Protein AF-A0A9D9PRQ0-F1 (afdb_monomer_lite)

Structure (mmCIF, N/CA/C/O backbone):
data_AF-A0A9D9PRQ0-F1
#
_entry.id   AF-A0A9D9PRQ0-F1
#
loop_
_atom_site.group_PDB
_atom_site.id
_atom_site.type_symbol
_atom_site.label_atom_id
_atom_site.label_alt_id
_atom_site.label_comp_id
_atom_site.label_asym_id
_atom_site.label_entity_id
_atom_site.label_seq_id
_atom_site.pdbx_PDB_ins_code
_atom_site.Cartn_x
_atom_site.Cartn_y
_atom_site.Cartn_z
_atom_site.occupancy
_atom_site.B_iso_or_equiv
_atom_site.auth_seq_id
_atom_site.auth_comp_id
_atom_site.auth_asym_id
_atom_site.auth_atom_id
_atom_site.pdbx_PDB_model_num
ATOM 1 N N . MET A 1 1 ? 95.756 16.701 5.735 1.00 36.81 1 MET A N 1
ATOM 2 C CA . MET A 1 1 ? 96.106 17.385 4.473 1.00 36.81 1 MET A CA 1
ATOM 3 C C . MET A 1 1 ? 94.901 17.317 3.550 1.00 36.81 1 MET A C 1
ATOM 5 O O . MET A 1 1 ? 94.372 16.228 3.392 1.00 36.81 1 MET A O 1
ATOM 9 N N . ASN A 1 2 ? 94.503 18.485 3.028 1.00 38.91 2 ASN A N 1
ATOM 10 C CA . ASN A 1 2 ? 93.438 18.803 2.059 1.00 38.91 2 ASN A CA 1
ATOM 11 C C . ASN A 1 2 ? 91.998 18.402 2.420 1.00 38.91 2 ASN A C 1
ATOM 13 O O . ASN A 1 2 ? 91.682 17.231 2.573 1.00 38.91 2 ASN A O 1
ATOM 17 N N . HIS A 1 3 ? 91.133 19.380 2.731 1.00 35.28 3 HIS A N 1
ATOM 18 C CA . HIS A 1 3 ? 90.358 20.204 1.771 1.00 35.28 3 HIS A CA 1
ATOM 19 C C . HIS A 1 3 ? 89.465 19.284 0.923 1.00 35.28 3 HIS A C 1
ATOM 21 O O . HIS A 1 3 ? 89.969 18.507 0.129 1.00 35.28 3 HIS A O 1
ATOM 27 N N . GLY A 1 4 ? 88.150 19.223 1.107 1.00 31.92 4 GLY A N 1
ATOM 28 C CA . GLY A 1 4 ? 87.213 20.332 1.207 1.00 31.92 4 GLY A CA 1
ATOM 29 C C . GLY A 1 4 ? 86.443 20.381 -0.110 1.00 31.92 4 GLY A C 1
ATOM 30 O O . GLY A 1 4 ? 87.056 20.617 -1.140 1.00 31.92 4 GLY A O 1
ATOM 31 N N . ASN A 1 5 ? 85.128 20.164 -0.089 1.00 39.84 5 ASN A N 1
ATOM 32 C CA . ASN A 1 5 ? 84.256 20.973 -0.931 1.00 39.84 5 ASN A CA 1
ATOM 33 C C . ASN A 1 5 ? 82.833 21.036 -0.372 1.00 39.84 5 ASN A C 1
ATOM 35 O O . ASN A 1 5 ? 82.156 20.034 -0.158 1.00 39.84 5 ASN A O 1
ATOM 39 N N . SER A 1 6 ? 82.449 22.277 -0.135 1.00 37.50 6 SER A N 1
ATOM 40 C CA . SER A 1 6 ? 81.148 22.830 0.194 1.00 37.50 6 SER A CA 1
ATOM 41 C C . SER A 1 6 ? 80.283 22.991 -1.059 1.00 37.50 6 SER A C 1
ATOM 43 O O . SER A 1 6 ? 80.799 23.302 -2.128 1.00 37.50 6 SER A O 1
ATOM 45 N N . GLY A 1 7 ? 78.961 22.888 -0.912 1.00 34.09 7 GLY A N 1
ATOM 46 C CA . GLY A 1 7 ? 78.017 23.254 -1.969 1.00 34.09 7 GLY A CA 1
ATOM 47 C C . GLY A 1 7 ? 76.556 23.092 -1.558 1.00 34.09 7 GLY A C 1
ATOM 48 O O . GLY A 1 7 ? 75.954 22.059 -1.817 1.00 34.09 7 GLY A O 1
ATOM 49 N N . LEU A 1 8 ? 76.019 24.129 -0.905 1.00 34.88 8 LEU A N 1
ATOM 50 C CA . LEU A 1 8 ? 74.586 24.435 -0.728 1.00 34.88 8 LEU A CA 1
ATOM 51 C C . LEU A 1 8 ? 73.876 24.456 -2.108 1.00 34.88 8 LEU A C 1
ATOM 53 O O . LEU A 1 8 ? 74.516 24.789 -3.098 1.0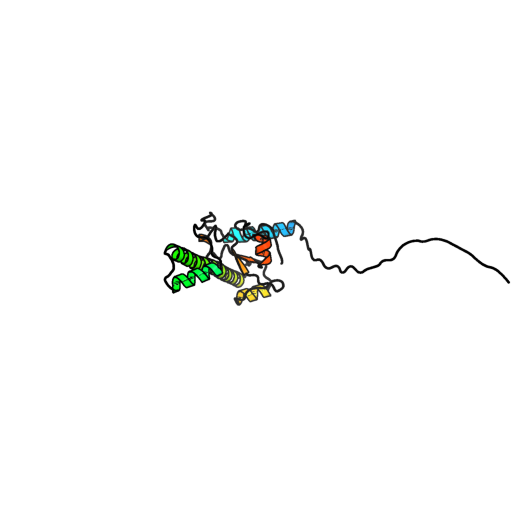0 34.88 8 LEU A O 1
ATOM 57 N N . ALA A 1 9 ? 72.587 24.135 -2.283 1.00 36.97 9 ALA A N 1
ATOM 58 C CA . ALA A 1 9 ? 71.444 24.864 -1.733 1.00 36.97 9 ALA A CA 1
ATOM 59 C C . ALA A 1 9 ? 70.078 24.210 -2.082 1.00 36.97 9 ALA A C 1
ATOM 61 O O . ALA A 1 9 ? 69.882 23.713 -3.184 1.00 36.97 9 ALA A O 1
ATOM 62 N N . HIS A 1 10 ? 69.143 24.344 -1.132 1.00 34.41 10 HIS A N 1
ATOM 63 C CA . HIS A 1 10 ? 67.696 24.609 -1.245 1.00 34.41 10 HIS A CA 1
ATOM 64 C C . HIS A 1 10 ? 66.761 23.762 -2.139 1.00 34.41 10 HIS A C 1
ATOM 66 O O . HIS A 1 10 ? 66.766 23.843 -3.361 1.00 34.41 10 HIS A O 1
ATOM 72 N N . GLY A 1 11 ? 65.786 23.124 -1.475 1.00 32.25 11 GLY A N 1
ATOM 73 C CA . GLY A 1 11 ? 64.515 22.673 -2.050 1.00 32.25 11 GLY A CA 1
ATOM 74 C C . GLY A 1 11 ? 63.551 22.217 -0.950 1.00 32.25 11 GLY A C 1
ATOM 75 O O . GLY A 1 11 ? 63.653 21.106 -0.447 1.00 32.25 11 GLY A O 1
ATOM 76 N N . THR A 1 12 ? 62.672 23.114 -0.512 1.00 32.88 12 THR A N 1
ATOM 77 C CA . THR A 1 12 ? 61.715 22.953 0.593 1.00 32.88 12 THR A CA 1
ATOM 78 C C . THR A 1 12 ? 60.435 22.209 0.201 1.00 32.88 12 THR A C 1
ATOM 80 O O . THR A 1 12 ? 59.941 22.390 -0.908 1.00 32.88 12 THR A O 1
ATOM 83 N N . SER A 1 13 ? 59.815 21.574 1.209 1.00 31.88 13 SER A N 1
ATOM 84 C CA . SER A 1 13 ? 58.406 21.128 1.305 1.00 31.88 13 SER A CA 1
ATOM 85 C C . SER A 1 13 ? 58.002 19.952 0.401 1.00 31.88 13 SER A C 1
ATOM 87 O O . SER A 1 13 ? 58.338 19.918 -0.768 1.00 31.88 13 SER A O 1
ATOM 89 N N . GLY A 1 14 ? 57.266 18.935 0.835 1.00 31.62 14 GLY A N 1
ATOM 90 C CA . GLY A 1 14 ? 56.628 18.618 2.104 1.00 31.62 14 GLY A CA 1
ATOM 91 C C . GLY A 1 14 ? 56.055 17.198 1.987 1.00 31.62 14 GLY A C 1
ATOM 92 O O . GLY A 1 14 ? 55.776 16.718 0.889 1.00 31.62 14 GLY A O 1
ATOM 93 N N . SER A 1 15 ? 55.942 16.505 3.114 1.00 38.69 15 SER A N 1
ATOM 94 C CA . SER A 1 15 ? 55.414 15.143 3.234 1.00 38.69 15 SER A CA 1
ATOM 95 C C . SER A 1 15 ? 54.024 14.972 2.601 1.00 38.69 15 SER A C 1
ATOM 97 O O . SER A 1 15 ? 53.149 15.795 2.869 1.00 38.69 15 SER A O 1
ATOM 99 N N . PRO A 1 16 ? 53.726 13.854 1.915 1.00 39.12 16 PRO A N 1
ATOM 100 C CA . PRO A 1 16 ? 52.365 13.360 1.805 1.00 39.12 16 PRO A CA 1
ATOM 101 C C . PRO A 1 16 ? 52.126 12.360 2.936 1.00 39.12 16 PRO A C 1
ATOM 103 O O . PRO A 1 16 ? 52.523 11.196 2.885 1.00 39.12 16 PRO A O 1
ATOM 106 N N . GLN A 1 17 ? 51.491 12.863 3.986 1.00 35.53 17 GLN A N 1
ATOM 107 C CA . GLN A 1 17 ? 50.914 12.077 5.059 1.00 35.53 17 GLN A CA 1
ATOM 108 C C . GLN A 1 17 ? 49.430 11.801 4.749 1.00 35.53 17 GLN A C 1
ATOM 110 O O . GLN A 1 17 ? 48.711 12.701 4.329 1.00 35.53 17 GLN A O 1
ATOM 115 N N . LEU A 1 18 ? 49.009 10.566 5.053 1.00 31.89 18 LEU A N 1
ATOM 116 C CA . LEU A 1 18 ? 47.639 10.074 5.279 1.00 31.89 18 LEU A CA 1
ATOM 117 C C . LEU A 1 18 ? 46.726 9.796 4.068 1.00 31.89 18 LEU A C 1
ATOM 119 O O . LEU A 1 18 ? 46.113 10.674 3.473 1.00 31.89 18 LEU A O 1
ATOM 123 N N . MET A 1 19 ? 46.574 8.489 3.823 1.00 38.12 19 MET A N 1
ATOM 124 C CA . MET A 1 19 ? 45.302 7.757 3.743 1.00 38.12 19 MET A CA 1
ATOM 125 C C . MET A 1 19 ? 44.032 8.625 3.796 1.00 38.12 19 MET A C 1
ATOM 127 O O . MET A 1 19 ? 43.658 9.120 4.859 1.00 38.12 19 MET A O 1
ATOM 131 N N . LEU A 1 20 ? 43.301 8.673 2.683 1.00 34.62 20 LEU A N 1
ATOM 132 C CA . LEU A 1 20 ? 41.857 8.875 2.708 1.00 34.62 20 LEU A CA 1
ATOM 133 C C . LEU A 1 20 ? 41.207 7.705 1.967 1.00 34.62 20 LEU A C 1
ATOM 135 O O . LEU A 1 20 ? 41.305 7.573 0.747 1.00 34.62 20 LEU A O 1
ATOM 139 N N . GLU A 1 21 ? 40.584 6.822 2.742 1.00 32.84 21 GLU A N 1
ATOM 140 C CA . GLU A 1 21 ? 39.641 5.830 2.249 1.00 32.84 21 GLU A CA 1
ATOM 141 C C . GLU A 1 21 ? 38.484 6.565 1.565 1.00 32.84 21 GLU A C 1
ATOM 143 O O . GLU A 1 21 ? 37.700 7.262 2.210 1.00 32.84 21 GLU A O 1
ATOM 148 N N . ASN A 1 22 ? 38.357 6.411 0.247 1.00 34.19 22 ASN A N 1
ATOM 149 C CA . ASN A 1 22 ? 37.182 6.876 -0.482 1.00 34.19 22 ASN A CA 1
ATOM 150 C C . ASN A 1 22 ? 36.007 5.931 -0.204 1.00 34.19 22 ASN A C 1
ATOM 152 O O . ASN A 1 22 ? 35.685 5.044 -0.994 1.00 34.19 22 ASN A O 1
ATOM 156 N N . SER A 1 23 ? 35.360 6.147 0.938 1.00 44.28 23 SER A N 1
ATOM 157 C CA . SER A 1 23 ? 33.984 5.738 1.181 1.00 44.28 23 SER A CA 1
ATOM 158 C C . SER A 1 23 ? 33.105 6.982 1.122 1.00 44.28 23 SER A C 1
ATOM 160 O O . SER A 1 23 ? 33.078 7.766 2.056 1.00 44.28 23 SER A O 1
ATOM 162 N N . ASP A 1 24 ? 32.426 7.192 -0.005 1.00 36.78 24 ASP A N 1
ATOM 163 C CA . ASP A 1 24 ? 31.049 7.680 0.029 1.00 36.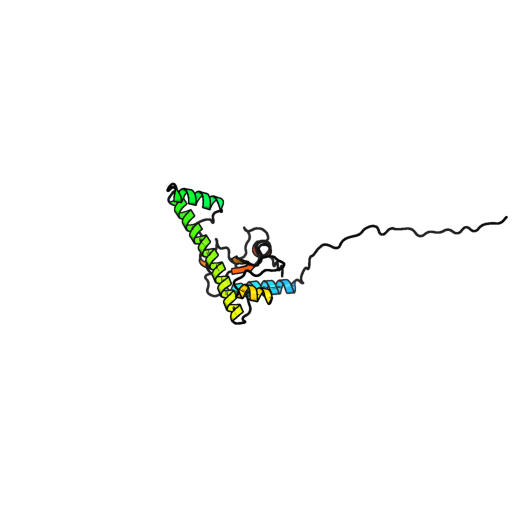78 24 ASP A CA 1
ATOM 164 C C . ASP A 1 24 ? 30.382 7.588 -1.343 1.00 36.78 24 ASP A C 1
ATOM 166 O O . ASP A 1 24 ? 30.764 8.200 -2.341 1.00 36.78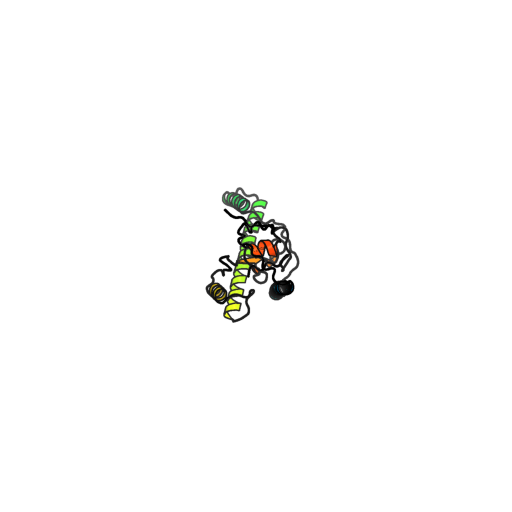 24 ASP A O 1
ATOM 170 N N . ALA A 1 25 ? 29.339 6.769 -1.372 1.00 45.12 25 ALA A N 1
ATOM 171 C CA . ALA A 1 25 ? 28.457 6.587 -2.499 1.00 45.12 25 ALA A CA 1
ATOM 172 C C . ALA A 1 25 ? 27.503 7.783 -2.626 1.00 45.12 25 ALA A C 1
ATOM 174 O O . ALA A 1 25 ? 26.563 7.911 -1.845 1.00 45.12 25 ALA A O 1
ATOM 175 N N . THR A 1 26 ? 27.656 8.585 -3.678 1.00 34.06 26 THR A N 1
ATOM 176 C CA . THR A 1 26 ? 26.550 9.356 -4.267 1.00 34.06 26 THR A CA 1
ATOM 177 C C . THR A 1 26 ? 26.675 9.349 -5.789 1.00 34.06 26 THR A C 1
ATOM 179 O O . THR A 1 26 ? 27.284 10.219 -6.398 1.00 34.06 26 THR A O 1
ATOM 182 N N . PHE A 1 27 ? 26.074 8.350 -6.438 1.00 39.47 27 PHE A N 1
ATOM 183 C CA . PHE A 1 27 ? 25.775 8.464 -7.864 1.00 39.47 27 PHE A CA 1
ATOM 184 C C . PHE A 1 27 ? 24.595 9.432 -8.000 1.00 39.47 27 PHE A C 1
ATOM 186 O O . PHE A 1 27 ? 23.435 9.045 -7.854 1.00 39.47 27 PHE A O 1
ATOM 193 N N . VAL A 1 28 ? 24.885 10.716 -8.205 1.00 42.91 28 VAL A N 1
ATOM 194 C CA . VAL A 1 28 ? 23.891 11.671 -8.699 1.00 42.91 28 VAL A CA 1
ATOM 195 C C . VAL A 1 28 ? 23.678 11.322 -10.169 1.00 42.91 28 VAL A C 1
ATOM 197 O O . VAL A 1 28 ? 24.401 11.796 -11.040 1.00 42.91 28 VAL A O 1
ATOM 200 N N . ALA A 1 29 ? 22.731 10.421 -10.441 1.00 43.28 29 ALA A N 1
ATOM 201 C CA . ALA A 1 29 ? 22.304 10.134 -11.803 1.00 43.28 29 ALA A CA 1
ATOM 202 C C . ALA A 1 29 ? 21.907 11.453 -12.482 1.00 43.28 29 ALA A C 1
ATOM 204 O O . ALA A 1 29 ? 21.149 12.243 -11.908 1.00 43.28 29 ALA A O 1
ATOM 205 N N . SER A 1 30 ? 22.439 11.677 -13.686 1.00 55.06 30 SER A N 1
ATOM 206 C CA . SER A 1 30 ? 22.132 12.797 -14.581 1.00 55.06 30 SER A CA 1
ATOM 207 C C . SER A 1 30 ? 20.664 13.225 -14.458 1.00 55.06 30 SER A C 1
ATOM 209 O O . SER A 1 30 ? 19.753 12.392 -14.502 1.00 55.06 30 SER A O 1
ATOM 211 N N . SER A 1 31 ? 20.421 14.528 -14.287 1.00 66.00 31 SER A N 1
ATOM 212 C CA . SER A 1 31 ? 19.091 15.114 -14.043 1.00 66.00 31 SER A CA 1
ATOM 213 C C . SER A 1 31 ? 18.017 14.635 -15.032 1.00 66.00 31 SER A C 1
ATOM 215 O O . SER A 1 31 ? 16.846 14.528 -14.662 1.00 66.00 31 SER A O 1
ATOM 217 N N . ASN A 1 32 ? 18.411 14.265 -16.254 1.00 75.56 32 ASN A N 1
ATOM 218 C CA . ASN A 1 32 ? 17.523 13.710 -17.271 1.00 75.56 32 ASN A CA 1
ATOM 219 C C . ASN A 1 32 ? 17.071 12.271 -16.996 1.00 75.56 32 ASN A C 1
ATOM 221 O O . ASN A 1 32 ? 15.887 11.986 -17.147 1.00 75.56 32 ASN A O 1
ATOM 225 N N . GLU A 1 33 ? 17.956 11.369 -16.570 1.00 75.75 33 GLU A N 1
ATOM 226 C CA . GLU A 1 33 ? 17.579 9.975 -16.278 1.00 75.75 33 GLU A CA 1
ATOM 227 C C . GLU A 1 33 ? 16.637 9.902 -15.080 1.00 75.75 33 GLU A C 1
ATOM 229 O O . GLU A 1 33 ? 15.612 9.216 -15.116 1.00 75.75 33 GLU A O 1
ATOM 234 N N . SER A 1 34 ? 16.940 10.696 -14.052 1.00 74.75 34 SER A N 1
ATOM 235 C CA . SER A 1 34 ? 16.057 10.867 -12.905 1.00 74.75 34 SER A CA 1
ATOM 236 C C . SER A 1 34 ? 14.691 11.399 -13.359 1.00 74.75 34 SER A C 1
ATOM 238 O O . SER A 1 34 ? 13.654 10.813 -13.054 1.00 74.75 34 SER A O 1
ATOM 240 N N . ARG A 1 35 ? 14.648 12.458 -14.174 1.00 80.56 35 ARG A N 1
ATOM 241 C CA . ARG A 1 35 ? 13.377 12.995 -14.686 1.00 80.56 35 ARG A CA 1
ATOM 242 C C . ARG A 1 35 ? 12.563 11.944 -15.453 1.00 80.56 35 ARG A C 1
ATOM 244 O O . ARG A 1 35 ? 11.382 11.771 -15.161 1.00 80.56 35 ARG A O 1
ATOM 251 N N . LEU A 1 36 ? 13.191 11.201 -16.364 1.00 84.44 36 LEU A N 1
ATOM 252 C CA . LEU A 1 36 ? 12.531 10.153 -17.151 1.00 84.44 36 LEU A CA 1
ATOM 253 C C . LEU A 1 36 ? 11.978 9.027 -16.272 1.00 84.44 36 LEU A C 1
ATOM 255 O O . LEU A 1 36 ? 10.871 8.533 -16.496 1.00 84.44 36 LEU A O 1
ATOM 259 N N . ALA A 1 37 ? 12.722 8.620 -15.247 1.00 83.94 37 ALA A N 1
ATOM 260 C CA . ALA A 1 37 ? 12.268 7.576 -14.345 1.00 83.94 37 ALA A CA 1
ATOM 261 C C . ALA A 1 37 ? 11.124 8.054 -13.433 1.00 83.94 37 ALA A C 1
ATOM 263 O O . ALA A 1 37 ? 10.186 7.296 -13.179 1.00 83.94 37 ALA A O 1
ATOM 264 N N . LEU A 1 38 ? 11.133 9.322 -13.008 1.00 85.56 38 LEU A N 1
ATOM 265 C CA . LEU A 1 38 ? 9.996 9.942 -12.328 1.00 85.56 38 LEU A CA 1
ATOM 266 C C . LEU A 1 38 ? 8.751 9.957 -13.223 1.00 85.56 38 LEU A C 1
ATOM 268 O O . LEU A 1 38 ? 7.681 9.529 -12.790 1.00 85.56 38 LEU A O 1
ATOM 272 N N . GLU A 1 39 ? 8.893 10.399 -14.471 1.00 87.62 39 GLU A N 1
ATOM 273 C CA . GLU A 1 39 ? 7.806 10.416 -15.455 1.00 87.62 39 GLU A CA 1
ATOM 274 C C . GLU A 1 39 ? 7.244 9.018 -15.693 1.00 87.62 39 GLU A C 1
ATOM 276 O O . GLU A 1 39 ? 6.028 8.833 -15.705 1.00 87.62 39 GLU A O 1
ATOM 281 N N . HIS A 1 40 ? 8.107 8.006 -15.782 1.00 89.38 40 HIS A N 1
ATOM 282 C CA . HIS A 1 40 ? 7.669 6.625 -15.913 1.00 89.38 40 HIS A CA 1
ATOM 283 C C . HIS A 1 40 ? 6.804 6.167 -14.729 1.00 89.38 40 HIS A C 1
ATOM 285 O O . HIS A 1 40 ? 5.768 5.534 -14.943 1.00 89.38 40 HIS A O 1
ATOM 291 N N . ILE A 1 41 ? 7.187 6.496 -13.490 1.00 90.88 41 ILE A N 1
ATOM 292 C CA . ILE A 1 41 ? 6.409 6.157 -12.287 1.00 90.88 41 ILE A CA 1
ATOM 293 C C . ILE A 1 41 ? 5.044 6.844 -12.315 1.00 90.88 41 ILE A C 1
ATOM 295 O O . ILE A 1 41 ? 4.022 6.189 -12.096 1.00 90.88 41 ILE A O 1
ATOM 299 N N . VAL A 1 42 ? 5.028 8.148 -12.601 1.00 91.88 42 VAL A N 1
ATOM 300 C CA . VAL A 1 42 ? 3.799 8.951 -12.643 1.00 91.88 42 VAL A CA 1
ATOM 301 C C . VAL A 1 42 ? 2.854 8.421 -13.715 1.00 91.88 42 VAL A C 1
ATOM 303 O O . VAL A 1 42 ? 1.690 8.155 -13.419 1.00 91.88 42 VAL A O 1
ATOM 306 N N . ASN A 1 43 ? 3.361 8.178 -14.923 1.00 93.62 43 ASN A N 1
ATOM 307 C CA . ASN A 1 43 ? 2.573 7.634 -16.024 1.00 93.62 43 ASN A CA 1
ATOM 308 C C . ASN A 1 43 ? 2.054 6.230 -15.699 1.00 93.62 43 ASN A C 1
ATOM 310 O O . ASN A 1 43 ? 0.882 5.944 -15.915 1.00 93.62 43 ASN A O 1
ATOM 314 N N . THR A 1 44 ? 2.880 5.370 -15.094 1.00 93.50 44 THR A N 1
ATOM 315 C CA . THR A 1 44 ? 2.462 4.016 -14.695 1.00 93.50 44 THR A CA 1
ATOM 316 C C . THR A 1 44 ? 1.305 4.047 -13.699 1.00 93.50 44 THR A C 1
ATOM 318 O O . THR A 1 44 ? 0.358 3.272 -13.833 1.00 93.50 44 THR A O 1
ATOM 321 N N . ILE A 1 45 ? 1.355 4.925 -12.692 1.00 94.88 45 ILE A N 1
ATOM 322 C CA . ILE A 1 45 ? 0.256 5.068 -11.729 1.00 94.88 45 ILE A CA 1
ATOM 323 C C . ILE A 1 45 ? -0.969 5.709 -12.377 1.00 94.88 45 ILE A C 1
ATOM 325 O O . ILE A 1 45 ? -2.071 5.212 -12.165 1.00 94.88 45 ILE A O 1
ATOM 329 N N . SER A 1 46 ? -0.788 6.752 -13.189 1.00 94.94 46 SER A N 1
ATOM 330 C CA . SER A 1 46 ? -1.880 7.439 -13.886 1.00 94.94 46 SER A CA 1
ATOM 331 C C . SER A 1 46 ? -2.659 6.491 -14.801 1.00 94.94 46 SER A C 1
ATOM 333 O O . SER A 1 46 ? -3.880 6.396 -14.689 1.00 94.94 46 SER A O 1
ATOM 335 N N . GLU A 1 47 ? -1.964 5.715 -15.636 1.00 95.50 47 GLU A N 1
ATOM 336 C CA . GLU A 1 47 ? -2.598 4.752 -16.542 1.00 95.50 47 GLU A CA 1
ATOM 337 C C . GLU A 1 47 ? -3.348 3.661 -15.779 1.00 95.50 47 GLU A C 1
ATOM 339 O O . GLU A 1 47 ? -4.485 3.325 -16.105 1.00 95.50 47 GLU A O 1
ATOM 344 N N . ARG A 1 48 ? -2.753 3.134 -14.704 1.00 95.81 48 ARG A N 1
ATOM 345 C CA . ARG A 1 48 ? -3.405 2.109 -13.877 1.00 95.81 48 ARG A CA 1
ATOM 346 C C . ARG A 1 48 ? -4.608 2.660 -13.119 1.00 95.81 48 ARG A C 1
ATOM 348 O O . ARG A 1 48 ? -5.564 1.926 -12.894 1.00 95.81 48 ARG A O 1
ATOM 355 N N . ALA A 1 49 ? -4.564 3.927 -12.719 1.00 96.38 49 ALA A N 1
ATOM 356 C CA . ALA A 1 49 ? -5.632 4.598 -11.991 1.00 96.38 49 ALA A CA 1
ATOM 357 C C . ALA A 1 49 ? -6.751 5.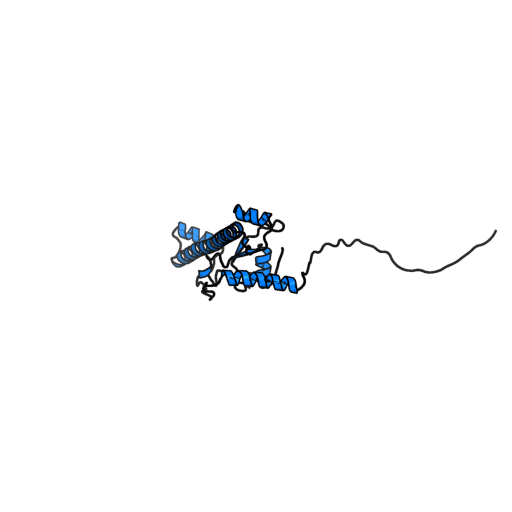141 -12.900 1.00 96.38 49 ALA A C 1
ATOM 359 O O . ALA A 1 49 ? -7.728 5.700 -12.394 1.00 96.38 49 ALA A O 1
ATOM 360 N N . LYS A 1 50 ? -6.638 4.974 -14.223 1.00 96.44 50 LYS A N 1
ATOM 361 C CA . LYS A 1 50 ? -7.636 5.428 -15.192 1.00 96.44 50 LYS A CA 1
ATOM 362 C C . LYS A 1 50 ? -9.017 4.848 -14.872 1.00 96.44 50 LYS A C 1
ATOM 364 O O . LYS A 1 50 ? -9.176 3.651 -14.645 1.00 96.44 50 LYS A O 1
ATOM 369 N N . GLY A 1 51 ? -10.025 5.719 -14.836 1.00 96.38 51 GLY A N 1
ATOM 370 C CA . GLY A 1 51 ? -11.406 5.351 -14.503 1.00 96.38 51 GLY A CA 1
ATOM 371 C C . GLY A 1 51 ? -11.708 5.233 -13.003 1.00 96.38 51 GLY A C 1
ATOM 372 O O . GLY A 1 51 ? -12.843 4.931 -12.639 1.00 96.38 51 GLY A O 1
ATOM 373 N N . LEU A 1 52 ? -10.739 5.484 -12.116 1.00 97.06 52 LEU A N 1
ATOM 374 C CA . LEU A 1 52 ? -10.998 5.617 -10.682 1.00 97.06 52 LEU A CA 1
ATOM 375 C C . LEU A 1 52 ? -11.414 7.050 -10.326 1.00 97.06 52 LEU A C 1
ATOM 377 O O . LEU A 1 52 ? -10.956 8.015 -10.931 1.00 97.06 52 LEU A O 1
ATOM 381 N N . ASP A 1 53 ? -12.240 7.198 -9.288 1.00 97.06 53 ASP A N 1
ATOM 382 C CA . ASP A 1 53 ? -12.523 8.511 -8.703 1.00 97.06 53 ASP A CA 1
ATOM 383 C C . ASP A 1 53 ? -11.306 8.989 -7.899 1.00 97.06 53 ASP A C 1
ATOM 385 O O . ASP A 1 53 ? -11.063 8.522 -6.786 1.00 97.06 53 ASP A O 1
ATOM 389 N N . LEU A 1 54 ? -10.531 9.911 -8.468 1.00 95.94 54 LEU A N 1
ATOM 390 C CA . LEU A 1 54 ? -9.325 10.465 -7.848 1.00 95.94 54 LEU A CA 1
ATOM 391 C C . LEU A 1 54 ? -9.587 11.736 -7.030 1.00 95.94 54 LEU A C 1
ATOM 393 O O . LEU A 1 54 ? -8.637 12.426 -6.671 1.00 95.94 54 LEU A O 1
ATOM 397 N N . ARG A 1 55 ? -10.847 12.061 -6.716 1.00 96.56 55 ARG A N 1
ATOM 398 C CA . ARG A 1 55 ? -11.176 13.153 -5.787 1.00 96.56 55 ARG A CA 1
ATOM 399 C C . ARG A 1 55 ? -10.912 12.723 -4.344 1.00 96.56 55 ARG A C 1
ATOM 401 O O . ARG A 1 55 ? -10.975 11.537 -4.013 1.00 96.56 55 ARG A O 1
ATOM 408 N N . GLU A 1 56 ? -10.600 13.683 -3.476 1.00 95.62 56 GLU A N 1
ATOM 409 C CA . GLU A 1 56 ? -10.477 13.409 -2.042 1.00 95.62 56 GLU A CA 1
ATOM 410 C C . GLU A 1 56 ? -11.857 13.080 -1.454 1.00 95.62 56 GLU A C 1
ATOM 412 O O . GLU A 1 56 ? -12.826 13.804 -1.668 1.00 95.62 56 GLU A O 1
ATOM 417 N N . HIS A 1 57 ? -11.924 12.007 -0.664 1.00 95.31 57 HIS A N 1
ATOM 418 C CA . HIS A 1 57 ? -13.103 11.618 0.119 1.00 95.31 57 HIS A CA 1
ATOM 419 C C . HIS A 1 57 ? -12.674 11.366 1.569 1.00 95.31 57 HIS A C 1
ATOM 421 O O . HIS A 1 57 ? -12.685 10.219 2.029 1.00 95.31 57 HIS A O 1
ATOM 427 N N . PRO A 1 58 ? -12.199 12.400 2.291 1.00 92.12 58 PRO A N 1
ATOM 428 C CA . PRO A 1 58 ? -11.505 12.209 3.554 1.00 92.12 58 PRO A CA 1
ATOM 429 C C . PRO A 1 58 ? -12.410 11.537 4.582 1.00 92.12 58 PRO A C 1
ATOM 431 O O . PRO A 1 58 ? -13.566 11.914 4.775 1.00 92.12 58 PRO A O 1
ATOM 434 N N . SER A 1 59 ? -11.872 10.548 5.289 1.00 86.94 59 SER A N 1
ATOM 435 C CA . SER A 1 59 ? -12.616 9.917 6.375 1.00 86.94 59 SER A CA 1
ATOM 436 C C . SER A 1 59 ? -12.732 10.851 7.582 1.00 86.94 59 SER A C 1
ATOM 438 O O . SER A 1 59 ? -11.730 11.373 8.070 1.00 86.94 59 SER A O 1
ATOM 440 N N . VAL A 1 60 ? -13.937 10.957 8.150 1.00 87.69 60 VAL A N 1
ATOM 441 C CA . VAL A 1 60 ? -14.172 11.601 9.458 1.00 87.69 60 VAL A CA 1
ATOM 442 C C . VAL A 1 60 ? -13.502 10.844 10.614 1.00 87.69 60 VAL A C 1
ATOM 444 O O . VAL A 1 60 ? -13.196 11.415 11.660 1.00 87.69 60 VAL A O 1
ATOM 447 N N . HIS A 1 61 ? -13.252 9.544 10.435 1.00 87.25 61 HIS A N 1
ATOM 448 C CA . HIS A 1 61 ? -12.532 8.715 11.396 1.00 87.25 61 HIS A CA 1
ATOM 449 C C . HIS A 1 61 ? -11.024 8.782 11.160 1.00 87.25 61 HIS A C 1
ATOM 451 O O . HIS A 1 61 ? -10.553 8.661 10.027 1.00 87.25 61 HIS A O 1
ATOM 457 N N . ARG A 1 62 ? -10.263 8.890 12.254 1.00 86.88 62 ARG A N 1
ATOM 458 C CA . ARG A 1 62 ? -8.797 8.867 12.232 1.00 86.88 62 ARG A CA 1
ATOM 459 C C . ARG A 1 62 ? -8.272 7.435 12.289 1.00 86.88 62 ARG A C 1
ATOM 461 O O . ARG A 1 62 ? -8.814 6.579 12.994 1.00 86.88 62 ARG A O 1
ATOM 468 N N . GLN A 1 63 ? -7.170 7.194 11.581 1.00 90.94 63 GLN A N 1
ATOM 469 C CA . GLN A 1 63 ? -6.431 5.945 11.711 1.00 90.94 63 GLN A CA 1
ATOM 470 C C . GLN A 1 63 ? -5.798 5.856 13.105 1.00 90.94 63 GLN A C 1
ATOM 472 O O . GLN A 1 63 ? -5.102 6.773 13.541 1.00 90.94 63 GLN A O 1
ATOM 477 N N . LEU A 1 64 ? -6.006 4.733 13.786 1.00 94.06 64 LEU A N 1
ATOM 478 C CA . LEU A 1 64 ? -5.492 4.502 15.129 1.00 94.06 64 LEU A CA 1
ATOM 479 C C . LEU A 1 64 ? -4.107 3.863 15.129 1.00 94.06 64 LEU A C 1
ATOM 481 O O . LEU A 1 64 ? -3.741 3.084 14.243 1.00 94.06 64 LEU A O 1
ATOM 485 N N . SER A 1 65 ? -3.351 4.170 16.183 1.00 93.88 65 SER A N 1
ATOM 486 C CA . SER A 1 65 ? -2.106 3.478 16.503 1.00 93.88 65 SER A CA 1
ATOM 487 C C . SER A 1 65 ? -2.380 2.041 16.955 1.00 93.88 65 SER A C 1
ATOM 489 O O . SER A 1 65 ? -3.480 1.706 17.404 1.00 93.88 65 SER A O 1
ATOM 491 N N . LYS A 1 66 ? -1.356 1.181 16.886 1.00 94.56 66 LYS A N 1
ATOM 492 C CA . LYS A 1 66 ? -1.446 -0.209 17.369 1.00 94.56 66 LYS A CA 1
ATOM 493 C C . LYS A 1 66 ? -1.852 -0.270 18.847 1.00 94.56 66 LYS A C 1
ATOM 495 O O . LYS A 1 66 ? -2.706 -1.075 19.208 1.00 94.56 66 LYS A O 1
ATOM 500 N N . THR A 1 67 ? -1.297 0.614 19.675 1.00 96.94 67 THR A N 1
ATOM 501 C CA . THR A 1 67 ? -1.599 0.690 21.110 1.00 96.94 67 THR A CA 1
ATOM 502 C C . THR A 1 67 ? -3.058 1.059 21.360 1.00 96.94 67 THR A C 1
ATOM 504 O O . THR A 1 67 ? -3.741 0.357 22.104 1.00 96.94 67 THR A O 1
ATOM 507 N N . LYS A 1 68 ? -3.582 2.091 20.679 1.00 96.75 68 LYS A N 1
ATOM 508 C CA . LYS A 1 68 ? -4.994 2.483 20.823 1.00 96.75 68 LYS A CA 1
ATOM 509 C C . LYS A 1 68 ? -5.936 1.396 20.293 1.00 96.75 68 LYS A C 1
ATOM 511 O O . LYS A 1 68 ? -6.947 1.118 20.927 1.00 96.75 68 LYS A O 1
ATOM 516 N N . MET A 1 69 ? -5.574 0.720 19.199 1.00 97.31 69 MET A N 1
ATOM 517 C CA . MET A 1 69 ? -6.321 -0.444 18.705 1.00 97.31 69 MET A CA 1
ATOM 518 C C . MET A 1 69 ? -6.403 -1.569 19.741 1.00 97.31 69 MET A C 1
ATOM 520 O O . MET A 1 69 ? -7.484 -2.114 19.938 1.00 97.31 69 MET A O 1
ATOM 524 N N . LYS A 1 70 ? -5.293 -1.902 20.417 1.00 97.56 70 LYS A N 1
ATOM 525 C CA . LYS A 1 70 ? -5.262 -2.941 21.461 1.00 97.56 70 LYS A CA 1
ATOM 526 C C . LYS A 1 70 ? -6.114 -2.553 22.672 1.00 97.56 70 LYS A C 1
ATOM 528 O O . LYS A 1 70 ? -6.877 -3.377 23.166 1.00 97.56 70 LYS A O 1
ATOM 533 N N . ALA A 1 71 ? -6.020 -1.300 23.115 1.00 97.62 71 ALA A N 1
ATOM 534 C CA . ALA A 1 71 ? -6.821 -0.794 24.227 1.00 97.62 71 ALA A CA 1
ATOM 535 C C . ALA A 1 71 ? -8.328 -0.851 23.922 1.00 97.62 71 ALA A C 1
ATOM 537 O O . ALA A 1 71 ? -9.104 -1.337 24.743 1.00 97.62 71 ALA A O 1
ATOM 538 N N . LEU A 1 72 ? -8.740 -0.416 22.725 1.00 97.50 72 LEU A N 1
ATOM 539 C CA . LEU A 1 72 ? -10.138 -0.502 22.302 1.00 97.50 72 LEU A CA 1
ATOM 540 C C . LEU A 1 72 ? -10.604 -1.950 22.131 1.00 97.50 72 LEU A C 1
ATOM 542 O O . LEU A 1 72 ? -11.711 -2.261 22.549 1.00 97.50 72 LEU A O 1
ATOM 546 N N . ALA A 1 73 ? -9.769 -2.837 21.580 1.00 97.62 73 ALA A N 1
ATOM 547 C CA . ALA A 1 73 ? -10.103 -4.255 21.450 1.00 97.62 73 ALA A CA 1
ATOM 548 C C . ALA A 1 73 ? -10.449 -4.878 22.810 1.00 97.62 73 ALA A C 1
ATOM 550 O O . ALA A 1 73 ? -11.502 -5.497 22.931 1.00 97.62 73 ALA A O 1
ATOM 551 N N . LYS A 1 74 ? -9.632 -4.618 23.845 1.00 98.31 74 LYS A N 1
ATOM 552 C CA . LYS A 1 74 ? -9.900 -5.087 25.213 1.00 98.31 74 LYS A CA 1
ATOM 553 C C . LYS A 1 74 ? -11.245 -4.572 25.730 1.00 98.31 74 LYS A C 1
ATOM 555 O O . LYS A 1 74 ? -12.030 -5.356 26.239 1.00 98.31 74 LYS A O 1
ATOM 560 N N . LYS A 1 75 ? -11.541 -3.277 25.556 1.00 98.19 75 LYS A N 1
ATOM 561 C CA . LYS A 1 75 ? -12.839 -2.705 25.963 1.00 98.19 75 LYS A CA 1
ATOM 562 C C . LYS A 1 75 ? -14.023 -3.324 25.216 1.00 98.19 75 LYS A C 1
ATOM 564 O O . LYS A 1 75 ? -15.099 -3.454 25.788 1.00 98.19 75 LYS A O 1
ATOM 569 N N . VAL A 1 76 ? -13.862 -3.651 23.933 1.00 97.38 76 VAL A N 1
ATOM 570 C CA . VAL A 1 76 ? -14.918 -4.296 23.136 1.00 97.38 76 VAL A CA 1
ATOM 571 C C . VAL A 1 76 ? -15.167 -5.721 23.631 1.00 97.38 76 VAL A C 1
ATOM 573 O O . VAL A 1 76 ? -16.320 -6.103 23.802 1.00 97.38 76 VAL A O 1
ATOM 576 N N . GLU A 1 77 ? -14.104 -6.472 23.912 1.00 97.44 77 GLU A N 1
ATOM 577 C CA . GLU A 1 77 ? -14.166 -7.833 24.455 1.00 97.44 77 GLU A CA 1
ATOM 578 C C . GLU A 1 77 ? -14.815 -7.872 25.845 1.00 97.44 77 GLU A C 1
ATOM 580 O O . GLU A 1 77 ? -15.736 -8.652 26.077 1.00 97.44 77 GLU A O 1
ATOM 585 N N . THR A 1 78 ? -14.425 -6.961 26.742 1.00 97.94 78 THR A N 1
ATOM 586 C CA . THR A 1 78 ? -14.996 -6.848 28.095 1.00 97.94 78 THR A CA 1
ATOM 587 C C . THR A 1 78 ? -16.349 -6.130 28.136 1.00 97.94 78 THR A C 1
ATOM 589 O O . THR A 1 78 ? -16.87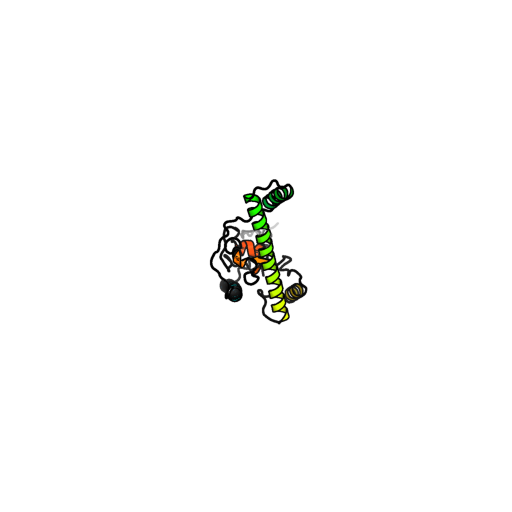0 -5.883 29.220 1.00 97.94 78 THR A O 1
ATOM 592 N N . ARG A 1 79 ? -16.930 -5.774 26.978 1.00 95.75 79 ARG A N 1
ATOM 593 C CA . ARG A 1 79 ? -18.199 -5.025 26.848 1.00 95.75 79 ARG A CA 1
ATOM 594 C C . ARG A 1 79 ? -18.217 -3.673 27.583 1.00 95.75 79 ARG A C 1
ATOM 596 O O . ARG A 1 79 ? -19.272 -3.167 27.943 1.00 95.75 79 ARG A O 1
ATOM 603 N N . GLN A 1 80 ? -17.049 -3.060 27.760 1.00 97.81 80 GLN A N 1
ATOM 604 C CA . GLN A 1 80 ? -16.855 -1.751 28.397 1.00 97.81 80 GLN A CA 1
ATOM 605 C C . GLN A 1 80 ? -16.719 -0.601 27.385 1.00 97.81 80 GLN A C 1
ATOM 607 O O . GLN A 1 80 ? -16.567 0.557 27.770 1.00 97.81 80 GLN A O 1
ATOM 612 N N . ALA A 1 81 ? -16.714 -0.898 26.082 1.00 96.88 81 ALA A N 1
ATOM 613 C CA . ALA A 1 81 ? -16.594 0.116 25.041 1.00 96.88 81 ALA A CA 1
ATOM 614 C C . ALA A 1 81 ? -17.890 0.924 24.886 1.00 96.88 81 ALA A C 1
ATOM 616 O O . ALA A 1 81 ? -18.976 0.373 24.715 1.00 96.88 81 ALA A O 1
ATOM 617 N N . THR A 1 82 ? -17.763 2.247 24.822 1.00 97.69 82 THR A N 1
ATOM 618 C CA . THR A 1 82 ? -18.869 3.122 24.414 1.00 97.69 82 THR A CA 1
ATOM 619 C C . THR A 1 82 ? -19.251 2.888 22.945 1.00 97.69 82 THR A C 1
ATOM 621 O O . THR A 1 82 ? -18.441 2.438 22.127 1.00 97.69 82 THR A O 1
ATOM 624 N N . LYS A 1 83 ? -20.465 3.296 22.540 1.00 96.50 83 LYS A N 1
ATOM 625 C CA . LYS A 1 83 ? -20.915 3.232 21.131 1.00 96.50 83 LYS A CA 1
ATOM 626 C C . LYS A 1 83 ? -19.950 3.947 20.173 1.00 96.50 83 LYS A C 1
ATOM 628 O O . LYS A 1 83 ? -19.747 3.497 19.045 1.00 96.50 83 LYS A O 1
ATOM 633 N N . LYS A 1 84 ? -19.347 5.058 20.614 1.00 95.38 84 LYS A N 1
ATOM 634 C CA . LYS A 1 84 ? -18.358 5.825 19.839 1.00 95.38 84 LYS A CA 1
ATOM 635 C C . LYS A 1 84 ? -17.052 5.047 19.672 1.00 95.38 84 LYS A C 1
ATOM 637 O O . LYS A 1 84 ? -16.572 4.919 18.549 1.00 95.38 84 LYS A O 1
ATOM 642 N N . GLU A 1 85 ? -16.516 4.501 20.760 1.00 96.44 85 GLU A N 1
ATOM 643 C CA . GLU A 1 85 ? -15.298 3.682 20.753 1.00 96.44 85 GLU A CA 1
ATOM 644 C C . GLU A 1 85 ? -15.458 2.429 19.893 1.00 96.44 85 GLU A C 1
ATOM 646 O O . GLU A 1 85 ? -14.584 2.122 19.082 1.00 96.44 85 GLU A O 1
ATOM 651 N N . TYR A 1 86 ? -16.602 1.749 20.001 1.00 96.56 86 TYR A N 1
ATOM 652 C CA . TYR A 1 86 ? -16.906 0.587 19.174 1.00 96.56 86 TYR A CA 1
ATOM 653 C C . TYR A 1 86 ? -16.925 0.944 17.682 1.00 96.56 86 TYR A C 1
ATOM 655 O O . TYR A 1 86 ? -16.281 0.272 16.876 1.00 96.56 86 TYR A O 1
ATOM 663 N N . LYS A 1 87 ? -17.596 2.042 17.300 1.00 95.62 87 LYS A N 1
ATOM 664 C CA . LYS A 1 87 ? -17.604 2.528 15.909 1.00 95.62 87 LYS A CA 1
ATOM 665 C C . LYS A 1 87 ? -16.196 2.878 15.411 1.00 95.62 87 LYS A C 1
ATOM 667 O O . LYS A 1 87 ? -15.847 2.497 14.294 1.00 95.62 87 LYS A O 1
ATOM 672 N N . GLU A 1 88 ? -15.390 3.567 16.223 1.00 95.44 88 GLU A N 1
ATOM 673 C CA . GLU A 1 88 ? -14.006 3.937 15.884 1.00 95.44 88 GLU A CA 1
ATOM 674 C C . GLU A 1 88 ? -13.125 2.692 15.681 1.00 95.44 88 GLU A C 1
ATOM 676 O O . GLU A 1 88 ? -12.393 2.600 14.689 1.00 95.44 88 GLU A O 1
ATOM 681 N N . TYR A 1 89 ? -13.240 1.709 16.578 1.00 97.06 89 TYR A N 1
ATOM 682 C CA . TYR A 1 89 ? -12.547 0.425 16.490 1.00 97.06 89 TYR A CA 1
ATOM 683 C C . TYR A 1 89 ? -12.938 -0.338 15.221 1.00 97.06 89 TYR A C 1
ATOM 685 O O . TYR A 1 89 ? -12.078 -0.680 14.408 1.00 97.06 89 TYR A O 1
ATOM 693 N N . GLN A 1 90 ? -14.239 -0.545 15.007 1.00 97.06 90 GLN A N 1
ATOM 694 C CA . GLN A 1 90 ? -14.769 -1.285 13.863 1.00 97.06 90 GLN A CA 1
ATOM 695 C C . GLN A 1 90 ? -14.388 -0.638 12.528 1.00 97.06 90 GLN A C 1
ATOM 697 O O . GLN A 1 90 ? -13.999 -1.331 11.585 1.00 97.06 90 GLN A O 1
ATOM 702 N N . TRP A 1 91 ? -14.444 0.695 12.439 1.00 96.31 91 TRP A N 1
ATOM 703 C CA . TRP A 1 91 ? -13.976 1.405 11.252 1.00 96.31 91 TRP A CA 1
ATOM 704 C C . TRP A 1 91 ? -12.488 1.139 10.992 1.00 96.31 91 TRP A C 1
ATOM 706 O O . TRP A 1 91 ? -12.122 0.815 9.864 1.00 96.31 91 TRP A O 1
ATOM 716 N N . ASN A 1 92 ? -11.635 1.185 12.021 1.00 97.25 92 ASN A N 1
ATOM 717 C CA . ASN A 1 92 ? -10.198 0.940 11.869 1.00 97.25 92 ASN A CA 1
ATOM 718 C C . ASN A 1 92 ? -9.868 -0.507 11.486 1.00 97.25 92 ASN A C 1
ATOM 720 O O . ASN A 1 92 ? -8.960 -0.724 10.678 1.00 97.25 92 ASN A O 1
ATOM 724 N N . VAL A 1 93 ? -10.607 -1.487 12.019 1.00 97.00 93 VAL A N 1
ATOM 725 C CA . VAL A 1 93 ? -10.505 -2.892 11.595 1.00 97.00 93 VAL A CA 1
ATOM 726 C C . VAL A 1 93 ? -10.794 -2.996 10.098 1.00 97.00 93 VAL A C 1
ATOM 728 O O . VAL A 1 93 ? -9.933 -3.439 9.336 1.00 97.00 93 VAL A O 1
ATOM 731 N N . ARG A 1 94 ? -11.953 -2.497 9.647 1.00 96.62 94 ARG A N 1
ATOM 732 C CA . ARG A 1 94 ? -12.331 -2.532 8.225 1.00 96.62 94 ARG A CA 1
ATOM 733 C C . ARG A 1 94 ? -11.339 -1.780 7.345 1.00 96.62 94 ARG A C 1
ATOM 735 O O . ARG A 1 94 ? -10.951 -2.275 6.291 1.00 96.62 94 ARG A O 1
ATOM 742 N N . PHE A 1 95 ? -10.896 -0.603 7.774 1.00 96.56 95 PHE A N 1
ATOM 743 C CA . PHE A 1 95 ? -9.950 0.219 7.027 1.00 96.56 95 PHE A CA 1
ATOM 744 C C . PHE A 1 95 ? -8.584 -0.468 6.866 1.00 96.56 95 PHE A C 1
ATOM 746 O O . PHE A 1 95 ? -8.002 -0.457 5.778 1.00 96.56 95 PHE A O 1
ATOM 753 N N . ARG A 1 96 ? -8.083 -1.137 7.915 1.00 95.94 96 ARG A N 1
ATOM 754 C CA . ARG A 1 96 ? -6.857 -1.947 7.841 1.00 95.94 96 ARG A CA 1
ATOM 755 C C . ARG A 1 96 ? -7.003 -3.090 6.838 1.00 95.94 96 ARG A C 1
ATOM 757 O O . ARG A 1 96 ? -6.095 -3.284 6.030 1.00 95.94 96 ARG A O 1
ATOM 764 N N . GLU A 1 97 ? -8.122 -3.808 6.861 1.00 97.31 97 GLU A N 1
ATOM 765 C CA . GLU A 1 97 ? -8.364 -4.912 5.928 1.00 97.31 97 GLU A CA 1
ATOM 766 C C . GLU A 1 97 ? -8.527 -4.432 4.481 1.00 97.31 97 GLU A C 1
ATOM 768 O O . GLU A 1 97 ? -7.953 -5.036 3.575 1.00 97.31 97 GLU A O 1
ATOM 773 N N . ARG A 1 98 ? -9.187 -3.288 4.247 1.00 97.31 98 ARG A N 1
ATOM 774 C CA . ARG A 1 98 ? -9.241 -2.655 2.917 1.00 97.31 98 ARG A CA 1
ATOM 775 C C . ARG A 1 98 ? -7.847 -2.362 2.369 1.00 97.31 98 ARG A C 1
ATOM 777 O O . ARG A 1 98 ? -7.541 -2.775 1.256 1.00 97.31 98 ARG A O 1
ATOM 784 N N . ARG A 1 99 ? -6.972 -1.737 3.164 1.00 97.56 99 ARG A N 1
ATOM 785 C CA . ARG A 1 99 ? -5.590 -1.448 2.739 1.00 97.56 99 ARG A CA 1
ATOM 786 C C . ARG A 1 99 ? -4.797 -2.705 2.409 1.00 97.56 99 ARG A C 1
ATOM 788 O O . ARG A 1 99 ? -4.137 -2.758 1.374 1.00 97.56 99 ARG A O 1
ATOM 795 N N . LYS A 1 100 ? -4.893 -3.735 3.254 1.00 97.88 100 LYS A N 1
ATOM 796 C CA . LYS A 1 100 ? -4.266 -5.036 2.981 1.00 97.88 100 LYS A CA 1
ATOM 797 C C . LYS A 1 100 ? -4.796 -5.650 1.685 1.00 97.88 100 LYS A C 1
ATOM 799 O O . LYS A 1 100 ? -4.018 -6.191 0.907 1.00 97.88 100 LYS A O 1
ATOM 804 N N . LYS A 1 101 ? -6.106 -5.557 1.441 1.00 98.56 101 LYS A N 1
ATOM 805 C CA . LYS A 1 101 ? -6.747 -6.044 0.214 1.00 98.56 101 LYS A CA 1
ATOM 806 C C . LYS A 1 101 ? -6.221 -5.323 -1.029 1.00 98.56 101 LYS A C 1
ATOM 808 O O . LYS A 1 101 ? -5.981 -5.999 -2.024 1.00 98.56 101 LYS A O 1
ATOM 813 N N . GLY A 1 102 ? -5.983 -4.011 -0.961 1.00 98.38 102 GLY A N 1
ATOM 814 C CA . GLY A 1 102 ? -5.348 -3.246 -2.042 1.00 98.38 102 GLY A CA 1
ATOM 815 C C . GLY A 1 102 ? -3.959 -3.784 -2.391 1.00 98.38 102 GLY A C 1
ATOM 816 O O . GLY A 1 102 ? -3.710 -4.144 -3.538 1.00 98.38 102 GLY A O 1
ATOM 817 N N . VAL A 1 103 ? -3.095 -3.971 -1.387 1.00 98.44 103 VAL A N 1
ATOM 818 C CA . VAL A 1 103 ? -1.746 -4.540 -1.582 1.00 98.44 103 VAL A CA 1
ATOM 819 C C . VAL A 1 103 ? -1.795 -5.974 -2.127 1.00 98.44 103 VAL A C 1
ATOM 821 O O . VAL A 1 103 ? -1.039 -6.317 -3.032 1.00 98.44 103 VAL A O 1
ATOM 824 N N . LYS A 1 104 ? -2.710 -6.819 -1.636 1.00 98.50 104 LYS A N 1
ATOM 825 C CA . LYS A 1 104 ? -2.897 -8.182 -2.169 1.00 98.50 104 LYS A CA 1
ATOM 826 C C . LYS A 1 104 ? -3.348 -8.174 -3.632 1.00 98.50 104 LYS A C 1
ATOM 828 O O . LYS A 1 104 ? -2.834 -8.945 -4.436 1.00 98.50 104 LYS A O 1
ATOM 833 N N . ARG A 1 105 ? -4.310 -7.312 -3.979 1.00 98.56 105 ARG A N 1
ATOM 834 C CA . ARG A 1 105 ? -4.792 -7.146 -5.360 1.00 98.56 105 ARG A CA 1
ATOM 835 C C . ARG A 1 105 ? -3.671 -6.688 -6.278 1.00 98.56 105 ARG A C 1
ATOM 837 O O . ARG A 1 105 ? -3.534 -7.253 -7.353 1.00 98.56 105 ARG A O 1
ATOM 844 N N . PHE A 1 106 ? -2.855 -5.741 -5.826 1.00 98.56 106 PHE A N 1
ATOM 845 C CA . PHE A 1 106 ? -1.679 -5.296 -6.560 1.00 98.56 106 PHE A CA 1
ATOM 846 C C . PHE A 1 106 ? -0.740 -6.450 -6.907 1.00 98.56 106 PHE A C 1
ATOM 848 O O . PHE A 1 106 ? -0.443 -6.643 -8.079 1.00 98.56 106 PHE A O 1
ATOM 855 N N . TRP A 1 107 ? -0.314 -7.243 -5.921 1.00 98.56 107 TRP A N 1
ATOM 856 C CA . TRP A 1 107 ? 0.621 -8.340 -6.184 1.00 98.56 107 TRP A CA 1
ATOM 857 C C . TRP A 1 107 ? 0.039 -9.413 -7.097 1.00 98.56 107 TRP A C 1
ATOM 859 O O . TRP A 1 107 ? 0.756 -9.957 -7.932 1.00 98.56 107 TRP A O 1
ATOM 869 N N . ARG A 1 108 ? -1.270 -9.672 -6.998 1.00 98.44 108 ARG A N 1
ATOM 870 C CA . ARG A 1 108 ? -1.958 -10.558 -7.939 1.00 98.44 108 ARG A CA 1
ATOM 871 C C . ARG A 1 108 ? -1.922 -10.001 -9.367 1.00 98.44 108 ARG A C 1
ATOM 873 O O . ARG A 1 108 ? -1.492 -10.711 -10.266 1.00 98.44 108 ARG A O 1
ATOM 880 N N . GLN A 1 109 ? -2.301 -8.736 -9.553 1.00 98.06 109 GLN A N 1
ATOM 881 C CA . GLN A 1 109 ? -2.253 -8.060 -10.856 1.00 98.06 109 GLN A CA 1
ATOM 882 C C . GLN A 1 109 ? -0.829 -8.027 -11.425 1.00 98.06 109 GLN A C 1
ATOM 884 O O . GLN A 1 109 ? -0.627 -8.209 -12.620 1.00 98.06 109 GLN A O 1
ATOM 889 N N . GLU A 1 110 ? 0.169 -7.794 -10.572 1.00 98.25 110 GLU A N 1
ATOM 890 C CA . GLU A 1 110 ? 1.572 -7.772 -10.975 1.00 98.25 110 GLU A CA 1
ATOM 891 C C . GLU A 1 110 ? 2.022 -9.149 -11.458 1.00 98.25 110 GLU A C 1
ATOM 893 O O . GLU A 1 110 ? 2.572 -9.266 -12.548 1.00 98.25 110 GLU A O 1
ATOM 898 N N . ARG A 1 111 ? 1.708 -10.205 -10.706 1.00 98.38 111 ARG A N 1
ATOM 899 C CA . ARG A 1 111 ? 1.969 -11.588 -11.113 1.00 98.38 111 ARG A CA 1
ATOM 900 C C . ARG A 1 111 ? 1.296 -11.936 -12.444 1.00 98.38 111 ARG A C 1
ATOM 902 O O . ARG A 1 111 ? 1.945 -12.513 -13.309 1.00 98.38 111 ARG A O 1
ATOM 909 N N . GLU A 1 112 ? 0.031 -11.559 -12.627 1.00 98.12 112 GLU A N 1
ATOM 910 C CA . GLU A 1 112 ? -0.726 -11.775 -13.872 1.00 98.12 112 GLU A CA 1
ATOM 911 C C . GLU A 1 112 ? -0.106 -11.046 -15.077 1.00 98.12 112 GLU A C 1
ATOM 913 O O . GLU A 1 112 ? -0.076 -11.599 -16.175 1.00 98.12 112 GLU A O 1
ATOM 918 N N . ARG A 1 113 ? 0.417 -9.823 -14.901 1.00 97.25 113 ARG A N 1
ATOM 919 C CA . ARG A 1 113 ? 1.182 -9.114 -15.947 1.00 97.25 113 ARG A CA 1
ATOM 920 C C . ARG A 1 113 ? 2.448 -9.880 -16.322 1.00 97.25 113 ARG A C 1
ATOM 922 O O . ARG A 1 113 ? 2.686 -10.145 -17.496 1.00 97.25 113 ARG A O 1
ATOM 929 N N . LEU A 1 114 ? 3.241 -10.274 -15.325 1.00 97.50 114 LEU A N 1
ATOM 930 C CA . LEU A 1 114 ? 4.519 -10.948 -15.564 1.00 97.50 114 LEU A CA 1
ATOM 931 C C . LEU A 1 114 ? 4.346 -12.320 -16.227 1.00 97.50 114 LEU A C 1
ATOM 933 O O . LEU A 1 114 ? 5.144 -12.662 -17.095 1.00 97.50 114 LEU A O 1
ATOM 937 N N . LEU A 1 115 ? 3.300 -13.071 -15.866 1.00 97.75 115 LEU A N 1
ATOM 938 C CA . LEU A 1 115 ? 2.954 -14.347 -16.505 1.00 97.75 115 LEU A CA 1
ATOM 939 C C . LEU A 1 115 ? 2.560 -14.188 -17.980 1.00 97.75 115 LEU A C 1
ATOM 941 O O . LEU A 1 115 ? 2.858 -15.067 -18.779 1.00 97.75 115 LEU A O 1
ATOM 945 N N . ARG A 1 116 ? 1.934 -13.066 -18.350 1.00 97.38 116 ARG A N 1
ATOM 946 C CA . ARG A 1 116 ? 1.567 -12.743 -19.741 1.00 97.38 116 ARG A CA 1
ATOM 947 C C . ARG A 1 116 ? 2.724 -12.163 -20.563 1.00 97.38 116 ARG A C 1
ATOM 949 O O . ARG A 1 116 ? 2.518 -11.752 -21.697 1.00 97.38 116 ARG A O 1
ATOM 956 N N . GLY A 1 117 ? 3.931 -12.085 -19.998 1.00 94.62 117 GLY A N 1
ATOM 957 C CA . GLY A 1 117 ? 5.080 -11.459 -20.657 1.00 94.62 117 GLY A CA 1
ATOM 958 C C . GLY A 1 117 ? 4.994 -9.931 -20.735 1.00 94.62 117 GLY A C 1
ATOM 959 O O . GLY A 1 117 ? 5.842 -9.300 -21.361 1.00 94.62 117 GLY A O 1
ATOM 960 N N . GLU A 1 118 ? 4.015 -9.314 -20.070 1.00 94.25 118 GLU A N 1
ATOM 961 C CA . GLU A 1 118 ? 3.852 -7.864 -20.062 1.00 94.25 118 GLU A CA 1
ATOM 962 C C . GLU A 1 118 ? 4.956 -7.185 -19.229 1.00 94.25 118 GLU A C 1
ATOM 964 O O . GLU A 1 118 ? 5.671 -7.788 -18.405 1.00 94.25 118 GLU A O 1
ATOM 969 N N . ARG A 1 119 ? 5.097 -5.874 -19.434 1.00 91.31 119 ARG A N 1
ATOM 970 C CA . ARG A 1 119 ? 5.953 -5.037 -18.594 1.00 91.31 119 ARG A CA 1
ATOM 971 C C . ARG A 1 119 ? 5.348 -4.942 -17.187 1.00 91.31 119 ARG A C 1
ATOM 973 O O . ARG A 1 119 ? 4.158 -4.683 -17.023 1.00 91.31 119 ARG A O 1
ATOM 980 N N . GLY A 1 120 ? 6.180 -5.159 -16.169 1.00 93.56 120 GLY A N 1
ATOM 981 C CA . GLY A 1 120 ? 5.792 -4.949 -14.775 1.00 93.56 120 GLY A CA 1
ATOM 982 C C . GLY A 1 120 ? 5.690 -3.465 -14.416 1.00 93.56 120 GLY A C 1
ATOM 983 O O . GLY A 1 120 ? 6.104 -2.590 -15.171 1.00 93.56 120 GLY A O 1
ATOM 984 N N . THR A 1 121 ? 5.193 -3.186 -13.214 1.00 94.00 121 THR A N 1
ATOM 985 C CA . THR A 1 121 ? 5.146 -1.839 -12.621 1.00 94.00 121 THR A CA 1
ATOM 986 C C . THR A 1 121 ? 6.551 -1.267 -12.383 1.00 94.00 121 THR A C 1
ATOM 988 O O . THR A 1 121 ? 6.725 -0.053 -12.336 1.00 94.00 121 THR A O 1
ATOM 991 N N . ARG A 1 122 ? 7.561 -2.134 -12.231 1.00 92.00 122 ARG A N 1
ATOM 992 C CA . ARG A 1 122 ? 8.990 -1.783 -12.214 1.00 92.00 122 ARG A CA 1
ATOM 993 C C . ARG A 1 122 ? 9.741 -2.582 -13.269 1.00 92.00 122 ARG A C 1
ATOM 995 O O . ARG A 1 122 ? 9.252 -3.601 -13.766 1.00 92.00 122 ARG A O 1
ATOM 1002 N N . ASN A 1 123 ? 10.966 -2.148 -13.557 1.00 90.62 123 ASN A N 1
ATOM 1003 C CA . ASN A 1 123 ? 11.917 -2.943 -14.324 1.00 90.62 123 ASN A CA 1
ATOM 1004 C C . ASN A 1 123 ? 12.504 -4.064 -13.448 1.00 90.62 123 ASN A C 1
ATOM 1006 O O . ASN A 1 123 ? 13.588 -3.934 -12.888 1.00 90.62 123 ASN A O 1
ATOM 1010 N N . TRP A 1 124 ? 11.730 -5.129 -13.256 1.00 94.38 124 TRP A N 1
ATOM 1011 C CA . TRP A 1 124 ? 12.137 -6.278 -12.451 1.00 94.38 124 TRP A CA 1
ATOM 1012 C C . TRP A 1 124 ? 13.239 -7.086 -13.135 1.00 94.38 124 TRP A C 1
ATOM 1014 O O . TRP A 1 124 ? 13.093 -7.453 -14.305 1.00 94.38 124 TRP A O 1
ATOM 1024 N N . THR A 1 125 ? 14.279 -7.453 -12.381 1.00 94.81 125 THR A N 1
ATOM 1025 C CA . THR A 1 125 ? 15.269 -8.443 -12.834 1.00 94.81 125 THR A CA 1
ATOM 1026 C C . THR A 1 125 ? 14.618 -9.815 -13.033 1.00 94.81 125 THR A C 1
ATOM 1028 O O . THR A 1 125 ? 13.503 -10.067 -12.563 1.00 94.81 125 THR A O 1
ATOM 1031 N N . LYS A 1 126 ? 15.310 -10.739 -13.709 1.00 95.44 126 LYS A N 1
ATOM 1032 C CA . LYS A 1 126 ? 14.805 -12.106 -13.930 1.00 95.44 126 LYS A CA 1
ATOM 1033 C C . LYS A 1 126 ? 14.489 -12.811 -12.606 1.00 95.44 126 LYS A C 1
ATOM 1035 O O . LYS A 1 126 ? 13.440 -13.438 -12.471 1.00 95.44 126 LYS A O 1
ATOM 1040 N N . GLU A 1 127 ? 15.343 -12.628 -11.606 1.00 96.00 127 GLU A N 1
ATOM 1041 C CA . GLU A 1 127 ? 15.215 -13.209 -10.267 1.00 96.00 127 GLU A CA 1
ATOM 1042 C C . GLU A 1 127 ? 14.010 -12.616 -9.531 1.00 96.00 127 GLU A C 1
ATOM 1044 O O . GLU A 1 127 ? 13.214 -13.348 -8.939 1.00 96.00 127 GLU A O 1
ATOM 1049 N N . GLN A 1 128 ? 13.827 -11.293 -9.611 1.00 97.19 128 GLN A N 1
ATOM 1050 C CA . GLN A 1 128 ? 12.676 -10.610 -9.017 1.00 97.19 128 GLN A CA 1
ATOM 1051 C C . GLN A 1 128 ? 11.365 -11.032 -9.684 1.00 97.19 128 GLN A C 1
ATOM 1053 O O . GLN A 1 128 ? 10.384 -11.293 -8.988 1.00 97.19 128 GLN A O 1
ATOM 1058 N N . ARG A 1 129 ? 11.343 -11.154 -11.019 1.00 97.56 129 ARG A N 1
ATOM 1059 C CA . ARG A 1 129 ? 10.183 -11.673 -11.757 1.00 97.56 129 ARG A CA 1
ATOM 1060 C C . ARG A 1 129 ? 9.830 -13.085 -11.300 1.00 97.56 129 ARG A C 1
ATOM 1062 O O . ARG A 1 129 ? 8.669 -13.343 -10.990 1.00 97.56 129 ARG A O 1
ATOM 1069 N N . ALA A 1 130 ? 10.821 -13.972 -11.210 1.00 97.19 130 ALA A N 1
ATOM 1070 C CA . ALA A 1 130 ? 10.620 -15.343 -10.756 1.00 97.19 130 ALA A CA 1
ATOM 1071 C C . ALA A 1 130 ? 10.074 -15.396 -9.318 1.00 97.19 130 ALA A C 1
ATOM 1073 O O . ALA A 1 130 ? 9.123 -16.132 -9.058 1.00 97.19 130 ALA A O 1
ATOM 1074 N N . ALA A 1 131 ? 10.604 -14.571 -8.407 1.00 97.81 131 ALA A N 1
ATOM 1075 C CA . ALA A 1 131 ? 10.094 -14.452 -7.040 1.00 97.81 131 ALA A CA 1
ATOM 1076 C C . ALA A 1 131 ? 8.614 -14.025 -7.015 1.00 97.81 131 ALA A C 1
ATOM 1078 O O . ALA A 1 131 ? 7.790 -14.695 -6.395 1.00 97.81 131 ALA A O 1
ATOM 1079 N N . ILE A 1 132 ? 8.242 -12.976 -7.759 1.00 98.06 132 ILE A N 1
ATOM 1080 C CA . ILE A 1 132 ? 6.846 -12.508 -7.842 1.00 98.06 132 ILE A CA 1
ATOM 1081 C C . ILE A 1 132 ? 5.929 -13.605 -8.406 1.00 98.06 132 ILE A C 1
ATOM 1083 O O . ILE A 1 132 ? 4.826 -13.817 -7.898 1.00 98.06 132 ILE A O 1
ATOM 1087 N N . ILE A 1 133 ? 6.378 -14.339 -9.429 1.00 98.00 133 ILE A N 1
ATOM 1088 C CA . ILE A 1 133 ? 5.616 -15.443 -10.034 1.00 98.00 133 ILE A CA 1
ATOM 1089 C C . ILE A 1 133 ? 5.397 -16.596 -9.042 1.00 98.00 133 ILE A C 1
ATOM 1091 O O . ILE A 1 133 ? 4.298 -17.161 -9.010 1.00 98.00 133 ILE A O 1
ATOM 1095 N N . ARG A 1 134 ? 6.383 -16.900 -8.188 1.00 97.69 134 ARG A N 1
ATOM 1096 C CA . ARG A 1 134 ? 6.252 -17.869 -7.083 1.00 97.69 134 ARG A CA 1
ATOM 1097 C C . ARG A 1 134 ? 5.418 -17.355 -5.903 1.00 97.69 134 ARG A C 1
ATOM 1099 O O . ARG A 1 134 ? 5.107 -18.123 -5.001 1.00 97.69 134 ARG A O 1
ATOM 1106 N N . GLY A 1 135 ? 5.015 -16.083 -5.910 1.00 96.19 135 GLY A N 1
ATOM 1107 C CA . GLY A 1 135 ? 4.268 -15.461 -4.813 1.00 96.19 135 GLY A CA 1
ATOM 1108 C C . GLY A 1 135 ? 5.149 -14.985 -3.654 1.00 96.19 135 GLY A C 1
ATOM 1109 O O . GLY A 1 135 ? 4.641 -14.684 -2.575 1.00 96.19 135 GLY A O 1
ATOM 1110 N N . GLU A 1 136 ? 6.459 -14.899 -3.868 1.00 97.19 136 GLU A N 1
ATOM 1111 C CA . GLU A 1 136 ? 7.422 -14.368 -2.909 1.00 97.19 136 GLU A CA 1
ATOM 1112 C C . GLU A 1 136 ? 7.510 -12.838 -3.003 1.00 97.19 136 GLU A C 1
ATOM 1114 O O . GLU A 1 136 ? 7.140 -12.217 -4.002 1.00 97.19 136 GLU A O 1
ATOM 1119 N N . THR A 1 137 ? 8.036 -12.207 -1.949 1.00 95.62 137 THR A N 1
ATOM 1120 C CA . THR A 1 137 ? 8.302 -10.762 -1.970 1.00 95.62 137 THR A CA 1
ATOM 1121 C C . THR A 1 137 ? 9.658 -10.507 -2.635 1.00 95.62 137 THR A C 1
ATOM 1123 O O . THR A 1 137 ? 10.670 -10.976 -2.104 1.00 95.62 137 THR A O 1
ATOM 1126 N N . PRO A 1 138 ? 9.722 -9.759 -3.753 1.00 96.62 138 PRO A N 1
ATOM 1127 C CA . PRO A 1 138 ? 10.985 -9.464 -4.416 1.00 96.62 138 PRO A CA 1
ATOM 1128 C C . PRO A 1 138 ? 11.888 -8.605 -3.521 1.00 96.62 138 PRO A C 1
ATOM 1130 O O . PRO A 1 138 ? 11.420 -7.802 -2.705 1.00 96.62 138 PRO A O 1
ATOM 1133 N N . LYS A 1 139 ? 13.202 -8.763 -3.694 1.00 95.25 139 LYS A N 1
ATOM 1134 C CA . LYS A 1 139 ? 14.222 -7.999 -2.971 1.00 95.25 139 LYS A CA 1
ATOM 1135 C C . LYS A 1 139 ? 15.059 -7.160 -3.921 1.00 95.25 139 LYS A C 1
ATOM 1137 O O . LYS A 1 139 ? 15.285 -7.541 -5.066 1.00 95.25 139 LYS A O 1
ATOM 1142 N N . PHE A 1 140 ? 15.558 -6.044 -3.417 1.00 89.19 140 PHE A N 1
ATOM 1143 C CA . PHE A 1 140 ? 16.487 -5.161 -4.096 1.00 89.19 140 PHE A CA 1
ATOM 1144 C C . PHE A 1 140 ? 17.615 -4.774 -3.124 1.00 89.19 140 PHE A C 1
ATOM 1146 O O . PHE A 1 140 ? 17.329 -4.266 -2.042 1.00 89.19 140 PHE A O 1
ATOM 1153 N N . LYS A 1 141 ? 18.880 -5.078 -3.461 1.00 89.25 141 LYS A N 1
ATOM 1154 C CA . LYS A 1 141 ? 20.046 -4.938 -2.551 1.00 89.25 141 LYS A CA 1
ATOM 1155 C C . LYS A 1 141 ? 19.765 -5.487 -1.134 1.00 89.25 141 LYS A C 1
ATOM 1157 O O . LYS A 1 141 ? 20.028 -4.842 -0.128 1.00 89.25 141 LYS A O 1
ATOM 1162 N N . GLY A 1 142 ? 19.134 -6.664 -1.059 1.00 90.81 142 GLY A N 1
ATOM 1163 C CA . GLY A 1 142 ? 18.742 -7.317 0.201 1.00 90.81 142 GLY A CA 1
ATOM 1164 C C . GLY A 1 142 ? 17.479 -6.761 0.882 1.00 90.81 142 GLY A C 1
ATOM 1165 O O . GLY A 1 142 ? 16.925 -7.426 1.757 1.00 90.81 142 GLY A O 1
ATOM 1166 N N . LEU A 1 143 ? 16.966 -5.603 0.458 1.00 92.75 143 LEU A N 1
ATOM 1167 C CA . LEU A 1 143 ? 15.769 -4.971 1.017 1.00 92.75 143 LEU A CA 1
ATOM 1168 C C . LEU A 1 143 ? 14.499 -5.468 0.327 1.00 92.75 143 LEU A C 1
ATOM 1170 O O . LEU A 1 143 ? 14.447 -5.577 -0.894 1.00 92.75 143 LEU A O 1
ATOM 1174 N N . TYR A 1 144 ? 13.442 -5.723 1.096 1.00 95.38 144 TYR A N 1
ATOM 1175 C CA . TYR A 1 144 ? 12.143 -6.078 0.527 1.00 95.38 144 TYR A CA 1
ATOM 1176 C C . TYR A 1 144 ? 11.518 -4.901 -0.224 1.00 95.38 144 TYR A C 1
ATOM 1178 O O . TYR A 1 144 ? 11.446 -3.785 0.297 1.00 95.38 144 TYR A O 1
ATOM 1186 N N . VAL A 1 145 ? 10.999 -5.183 -1.418 1.00 96.62 145 VAL A N 1
ATOM 1187 C CA . VAL A 1 145 ? 10.157 -4.261 -2.179 1.00 96.62 145 VAL A CA 1
ATOM 1188 C C . VAL A 1 145 ? 8.703 -4.655 -1.930 1.00 96.62 145 VAL A C 1
ATOM 1190 O O .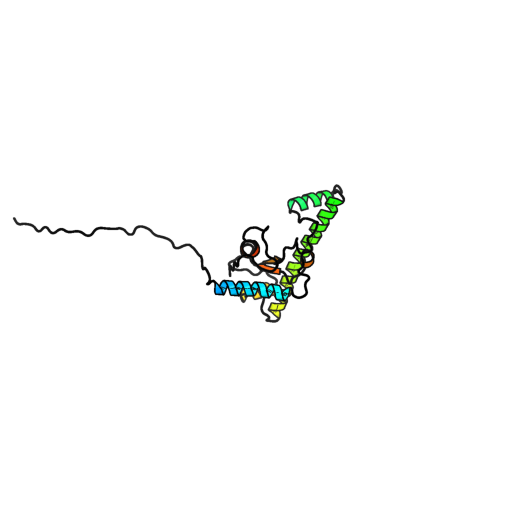 VAL A 1 145 ? 8.260 -5.722 -2.350 1.00 96.62 145 VAL A O 1
ATOM 1193 N N . ILE A 1 146 ? 7.960 -3.809 -1.217 1.00 96.38 146 ILE A N 1
ATOM 1194 C CA . ILE A 1 146 ? 6.577 -4.074 -0.801 1.00 96.38 146 ILE A CA 1
ATOM 1195 C C . ILE A 1 146 ? 5.606 -3.095 -1.472 1.00 96.38 146 ILE A C 1
ATOM 1197 O O . ILE A 1 146 ? 5.995 -2.041 -1.965 1.00 96.38 146 ILE A O 1
ATOM 1201 N N . GLY A 1 147 ? 4.321 -3.447 -1.513 1.00 97.12 147 GLY A N 1
ATOM 1202 C CA . GLY A 1 147 ? 3.293 -2.576 -2.080 1.00 97.12 147 GLY A CA 1
ATOM 1203 C C . GLY A 1 147 ? 2.932 -1.430 -1.133 1.00 97.12 147 GLY A C 1
ATOM 1204 O O . GLY A 1 147 ? 2.492 -1.673 -0.008 1.00 97.12 147 GLY A O 1
ATOM 1205 N N . HIS A 1 148 ? 3.058 -0.196 -1.615 1.00 96.56 148 HIS A N 1
ATOM 1206 C CA . HIS A 1 148 ? 2.695 1.028 -0.908 1.00 96.56 148 HIS A CA 1
ATOM 1207 C C . HIS A 1 148 ? 1.572 1.785 -1.625 1.00 96.56 148 HIS A C 1
ATOM 1209 O O . HIS A 1 148 ? 1.527 1.833 -2.852 1.00 96.56 148 HIS A O 1
ATOM 1215 N N . HIS A 1 149 ? 0.658 2.401 -0.873 1.00 96.31 149 HIS A N 1
ATOM 1216 C CA . HIS A 1 149 ? -0.386 3.258 -1.444 1.00 96.31 149 HIS A CA 1
ATOM 1217 C C . HIS A 1 149 ? 0.217 4.563 -1.983 1.00 96.31 149 HIS A C 1
ATOM 1219 O O . HIS A 1 149 ? 0.744 5.352 -1.208 1.00 96.31 149 HIS A O 1
ATOM 1225 N N . SER A 1 150 ? 0.078 4.813 -3.289 1.00 95.75 150 SER A N 1
ATOM 1226 C CA . SER A 1 150 ? 0.511 6.066 -3.941 1.00 95.75 150 SER A CA 1
ATOM 1227 C C . SER A 1 150 ? -0.426 7.251 -3.662 1.00 95.75 150 SER A C 1
ATOM 1229 O O . SER A 1 150 ? -0.039 8.408 -3.798 1.00 95.75 150 SER A O 1
ATOM 1231 N N . TYR A 1 151 ? -1.658 6.976 -3.226 1.00 94.38 151 TYR A N 1
ATOM 1232 C CA . TYR A 1 151 ? -2.618 7.963 -2.728 1.00 94.38 151 TYR A CA 1
ATOM 1233 C C . TYR A 1 151 ? -2.789 7.764 -1.222 1.00 94.38 151 TYR A C 1
ATOM 1235 O O . TYR A 1 151 ? -2.926 6.633 -0.751 1.00 94.38 151 TYR A O 1
ATOM 1243 N N . SER A 1 152 ? -2.819 8.853 -0.448 1.00 92.50 152 SER A N 1
ATOM 1244 C CA . SER A 1 152 ? -3.003 8.770 1.007 1.00 92.50 152 SER A CA 1
ATOM 1245 C C . SER A 1 152 ? -4.303 8.044 1.348 1.00 92.50 152 SER A C 1
ATOM 1247 O O . SER A 1 152 ? -5.395 8.561 1.127 1.00 92.50 152 SER A O 1
ATOM 1249 N N . ALA A 1 153 ? -4.207 6.862 1.953 1.00 92.12 153 ALA A N 1
ATOM 1250 C CA . ALA A 1 153 ? -5.386 6.047 2.229 1.00 92.12 153 ALA A CA 1
ATOM 1251 C C . ALA A 1 153 ? -6.412 6.737 3.154 1.00 92.12 153 ALA A C 1
ATOM 1253 O O . ALA A 1 153 ? -7.572 6.345 3.166 1.00 92.12 153 ALA A O 1
ATOM 1254 N N . VAL A 1 154 ? -6.008 7.742 3.943 1.00 91.19 154 VAL A N 1
ATOM 1255 C CA . VAL A 1 154 ? -6.925 8.511 4.810 1.00 91.19 154 VAL A CA 1
ATOM 1256 C C . VAL A 1 154 ? -7.689 9.581 4.023 1.00 91.19 154 VAL A C 1
ATOM 1258 O O . VAL A 1 154 ? -8.853 9.836 4.327 1.00 91.19 154 VAL A O 1
ATOM 1261 N N . LYS A 1 155 ? -7.052 10.178 3.007 1.00 93.75 155 LYS A N 1
ATOM 1262 C CA . LYS A 1 155 ? -7.672 11.153 2.094 1.00 93.75 155 LYS A CA 1
ATOM 1263 C C . LYS A 1 155 ? -8.496 10.482 0.990 1.00 93.75 155 LYS A C 1
ATOM 1265 O O . LYS A 1 155 ? -9.475 11.052 0.527 1.00 93.75 155 LYS A O 1
ATOM 1270 N N . TYR A 1 156 ? -8.114 9.262 0.610 1.00 95.94 156 TYR A N 1
ATOM 1271 C CA . TYR A 1 156 ? -8.735 8.460 -0.449 1.00 95.94 156 TYR A CA 1
ATOM 1272 C C . TYR A 1 156 ? -9.139 7.057 0.062 1.00 95.94 156 TYR A C 1
ATOM 1274 O O . TYR A 1 156 ? -8.688 6.037 -0.472 1.00 95.94 156 TYR A O 1
ATOM 1282 N N . PRO A 1 157 ? -9.949 6.945 1.131 1.00 95.69 157 PRO A N 1
ATOM 1283 C CA . PRO A 1 157 ? -10.309 5.660 1.731 1.00 95.69 157 PRO A CA 1
ATOM 1284 C C . PRO A 1 157 ? -11.130 4.762 0.795 1.00 95.69 157 PRO A C 1
ATOM 1286 O O . PRO A 1 157 ? -11.077 3.534 0.922 1.00 95.69 157 PRO A O 1
ATOM 1289 N N . HIS A 1 158 ? -11.851 5.344 -0.167 1.00 96.06 158 HIS A N 1
ATOM 1290 C CA . HIS A 1 158 ? -12.566 4.629 -1.229 1.00 96.06 158 HIS A CA 1
ATOM 1291 C C . HIS A 1 158 ? -11.621 3.904 -2.196 1.00 96.06 158 HIS A C 1
ATOM 1293 O O . HIS A 1 158 ? -11.999 2.862 -2.731 1.00 96.06 158 HIS A O 1
ATOM 1299 N N . LEU A 1 159 ? -10.381 4.385 -2.351 1.00 97.50 159 LEU A N 1
ATOM 1300 C CA . LEU A 1 159 ? -9.337 3.744 -3.159 1.00 97.50 159 LEU A CA 1
ATOM 1301 C C . LEU A 1 159 ? -8.481 2.747 -2.366 1.00 97.50 159 LEU A C 1
ATOM 1303 O O . LEU A 1 159 ? -7.667 2.036 -2.948 1.00 97.50 159 LEU A O 1
ATOM 1307 N N . ALA A 1 160 ? -8.644 2.652 -1.042 1.00 96.94 160 ALA A N 1
ATOM 1308 C CA . ALA A 1 160 ? -7.733 1.892 -0.181 1.00 96.94 160 ALA A CA 1
ATOM 1309 C C . ALA A 1 160 ? -7.607 0.397 -0.543 1.00 96.94 160 ALA A C 1
ATOM 1311 O O . ALA A 1 160 ? -6.588 -0.219 -0.231 1.00 96.94 160 ALA A O 1
ATOM 1312 N N . ASP A 1 161 ? -8.623 -0.189 -1.183 1.00 98.12 161 ASP A N 1
ATOM 1313 C CA . ASP A 1 161 ? -8.639 -1.583 -1.639 1.00 98.12 161 ASP A CA 1
ATOM 1314 C C . ASP A 1 161 ? -8.363 -1.758 -3.142 1.00 98.12 161 ASP A C 1
ATOM 1316 O O . ASP A 1 161 ? -8.551 -2.856 -3.673 1.00 98.12 161 ASP A O 1
ATOM 1320 N N . LYS A 1 162 ? -7.935 -0.703 -3.837 1.00 98.38 162 LYS A N 1
ATOM 1321 C CA . LYS A 1 162 ? -7.588 -0.725 -5.261 1.00 98.38 162 LYS A CA 1
ATOM 1322 C C . LYS A 1 162 ? -6.111 -1.074 -5.422 1.00 98.38 162 LYS A C 1
ATOM 1324 O O . LYS A 1 162 ? -5.253 -0.473 -4.779 1.00 98.38 162 LYS A O 1
ATOM 1329 N N . GLY A 1 163 ? -5.829 -2.095 -6.230 1.00 98.06 163 GLY A N 1
ATOM 1330 C CA . GLY A 1 163 ? -4.459 -2.530 -6.514 1.00 98.06 163 GLY A CA 1
ATOM 1331 C C . GLY A 1 163 ? -3.753 -1.574 -7.471 1.00 98.06 163 GLY A C 1
ATOM 1332 O O . GLY A 1 163 ? -2.544 -1.407 -7.400 1.00 98.06 163 GLY A O 1
ATOM 1333 N N . GLU A 1 164 ? -4.533 -0.895 -8.304 1.00 97.75 164 GLU A N 1
ATOM 1334 C CA . GLU A 1 164 ? -4.174 0.069 -9.341 1.00 97.75 164 GLU A CA 1
ATOM 1335 C C . GLU A 1 164 ? -3.317 1.223 -8.810 1.00 97.75 164 GLU A C 1
ATOM 1337 O O . GLU A 1 164 ? -2.353 1.622 -9.452 1.00 97.75 164 GLU A O 1
ATOM 1342 N N . ILE A 1 165 ? -3.616 1.691 -7.595 1.00 97.00 165 ILE A N 1
ATOM 1343 C CA . ILE A 1 165 ? -2.908 2.797 -6.940 1.00 97.00 165 ILE A CA 1
ATOM 1344 C C . ILE A 1 165 ? -1.779 2.336 -6.010 1.00 97.00 165 ILE A C 1
ATOM 1346 O O . ILE A 1 165 ? -1.264 3.123 -5.213 1.00 97.00 165 ILE A O 1
ATOM 1350 N N . ILE A 1 166 ? -1.408 1.059 -6.042 1.00 98.12 166 ILE A N 1
ATOM 1351 C CA . ILE A 1 166 ? -0.264 0.561 -5.281 1.00 98.12 166 ILE A CA 1
ATOM 1352 C C . ILE A 1 166 ? 0.990 0.657 -6.143 1.00 98.12 166 ILE A C 1
ATOM 1354 O O . ILE A 1 166 ? 1.011 0.170 -7.279 1.00 98.12 166 ILE A O 1
ATOM 1358 N N . TYR A 1 167 ? 2.038 1.241 -5.572 1.00 96.56 167 TYR A N 1
ATOM 1359 C CA . TYR A 1 167 ? 3.374 1.259 -6.143 1.00 96.56 167 TYR A CA 1
ATOM 1360 C C . TYR A 1 167 ? 4.316 0.368 -5.313 1.00 96.56 167 TYR A C 1
ATOM 1362 O O . TYR A 1 167 ? 4.340 0.486 -4.084 1.00 96.56 167 TYR A O 1
ATOM 1370 N N . PRO A 1 168 ? 5.080 -0.541 -5.941 1.00 96.44 168 PRO A N 1
ATOM 1371 C CA . PRO A 1 168 ? 6.071 -1.352 -5.249 1.00 96.44 168 PRO A CA 1
ATOM 1372 C C . PRO A 1 168 ? 7.319 -0.516 -4.928 1.00 96.44 168 PRO A C 1
ATOM 1374 O O . PRO A 1 168 ? 7.985 -0.011 -5.828 1.00 96.44 168 PRO A O 1
ATOM 1377 N N . ALA A 1 169 ? 7.675 -0.388 -3.654 1.00 94.94 169 ALA A N 1
ATOM 1378 C CA . ALA A 1 169 ? 8.855 0.355 -3.209 1.00 94.94 169 ALA A CA 1
ATOM 1379 C C . ALA A 1 169 ? 9.503 -0.304 -1.990 1.00 94.94 169 ALA A C 1
ATOM 1381 O O . ALA A 1 169 ? 8.858 -1.066 -1.267 1.00 94.94 169 ALA A O 1
ATOM 1382 N N . THR A 1 170 ? 10.782 -0.027 -1.748 1.00 94.88 170 THR A N 1
ATOM 1383 C CA . THR A 1 170 ? 11.361 -0.281 -0.426 1.00 94.88 170 THR A CA 1
ATOM 1384 C C . THR A 1 170 ? 10.785 0.717 0.581 1.00 94.88 170 THR A C 1
ATOM 1386 O O . THR A 1 170 ? 10.330 1.810 0.226 1.00 94.88 170 THR A O 1
ATOM 1389 N N . SER A 1 171 ? 10.866 0.393 1.873 1.00 92.50 171 SER A N 1
ATOM 1390 C CA . SER A 1 171 ? 10.466 1.328 2.933 1.00 92.50 171 SER A CA 1
ATOM 1391 C C . SER A 1 171 ? 11.211 2.669 2.850 1.00 92.50 171 SER A C 1
ATOM 1393 O O . SER A 1 171 ? 10.631 3.705 3.176 1.00 92.50 171 SER A O 1
ATOM 1395 N N . ARG A 1 172 ? 12.478 2.664 2.406 1.00 91.56 172 ARG A N 1
ATOM 1396 C CA . ARG A 1 172 ? 13.313 3.866 2.256 1.00 91.56 172 ARG A CA 1
ATOM 1397 C C . ARG A 1 172 ? 12.859 4.712 1.071 1.00 91.56 172 ARG A C 1
ATOM 1399 O O . ARG A 1 172 ? 12.626 5.904 1.262 1.00 91.56 172 ARG A O 1
ATOM 1406 N N . GLU A 1 173 ? 12.688 4.100 -0.100 1.00 92.12 173 GLU A N 1
ATOM 1407 C CA . GLU A 1 173 ? 12.159 4.758 -1.302 1.00 92.12 173 GLU A CA 1
ATOM 1408 C C . GLU A 1 173 ? 10.797 5.395 -1.006 1.00 92.12 173 GLU A C 1
ATOM 1410 O O . GLU A 1 173 ? 10.562 6.562 -1.312 1.00 92.12 173 GLU A O 1
ATOM 1415 N N . HIS A 1 174 ? 9.908 4.660 -0.333 1.00 93.62 174 HIS A N 1
ATOM 1416 C CA . HIS A 1 174 ? 8.599 5.173 0.049 1.00 93.62 174 HIS A CA 1
ATOM 1417 C C . HIS A 1 174 ? 8.703 6.347 1.034 1.00 93.62 174 HIS A C 1
ATOM 1419 O O . HIS A 1 174 ? 8.166 7.425 0.794 1.00 93.62 174 HIS A O 1
ATOM 1425 N N . PHE A 1 175 ? 9.421 6.182 2.144 1.00 92.44 175 PHE A N 1
ATOM 1426 C CA . PHE A 1 175 ? 9.496 7.222 3.168 1.00 92.44 175 PHE A CA 1
ATOM 1427 C C . PHE A 1 175 ? 10.218 8.488 2.691 1.00 92.44 175 PHE A C 1
ATOM 1429 O O . PHE A 1 175 ? 9.775 9.604 2.958 1.00 92.44 175 PHE A O 1
ATOM 1436 N N . ARG A 1 176 ? 11.335 8.344 1.981 1.00 91.12 176 ARG A N 1
ATOM 1437 C CA . ARG A 1 176 ? 12.114 9.498 1.536 1.00 91.12 176 ARG A CA 1
ATOM 1438 C C . ARG A 1 176 ? 11.576 10.070 0.226 1.00 91.12 176 ARG A C 1
ATOM 1440 O O . ARG A 1 176 ? 11.473 11.283 0.112 1.00 91.12 176 ARG A O 1
ATOM 1447 N N . GLY A 1 177 ? 11.181 9.227 -0.726 1.00 90.56 177 GLY A N 1
ATOM 1448 C CA . GLY A 1 177 ? 10.728 9.679 -2.039 1.00 90.56 177 GLY A CA 1
ATOM 1449 C C . GLY A 1 177 ? 9.274 10.139 -2.039 1.00 90.56 177 GLY A C 1
ATOM 1450 O O . GLY A 1 177 ? 8.967 11.253 -2.455 1.00 90.56 177 GLY A O 1
ATOM 1451 N N . TRP A 1 178 ? 8.361 9.330 -1.497 1.00 92.12 178 TRP A N 1
ATOM 1452 C CA . TRP A 1 178 ? 6.921 9.631 -1.512 1.00 92.12 178 TRP A CA 1
ATOM 1453 C C . TRP A 1 178 ? 6.472 10.559 -0.386 1.00 92.12 178 TRP A C 1
ATOM 1455 O O . TRP A 1 178 ? 5.471 11.264 -0.523 1.00 92.12 178 TRP A O 1
ATOM 1465 N N . HIS A 1 179 ? 7.235 10.593 0.708 1.00 90.31 179 HIS A N 1
ATOM 1466 C CA . HIS A 1 179 ? 6.933 11.414 1.877 1.00 90.31 179 HIS A CA 1
ATOM 1467 C C . HIS A 1 179 ? 7.993 12.478 2.196 1.00 90.31 179 HIS A C 1
ATOM 1469 O O . HIS A 1 179 ? 7.810 13.246 3.137 1.00 90.31 179 HIS A O 1
ATOM 1475 N N . GLY A 1 180 ? 9.103 12.567 1.454 1.00 88.44 180 GLY A N 1
ATOM 1476 C CA . GLY A 1 180 ? 10.138 13.576 1.722 1.00 88.44 180 GLY A CA 1
ATOM 1477 C C . GLY A 1 180 ? 10.734 13.477 3.133 1.00 88.44 180 GLY A C 1
ATOM 1478 O O . GLY A 1 180 ? 11.095 14.497 3.714 1.00 88.44 180 GLY A O 1
ATOM 1479 N N . GLY A 1 181 ? 10.733 12.283 3.740 1.00 89.00 181 GLY A N 1
ATOM 1480 C CA . GLY A 1 181 ? 11.155 12.071 5.128 1.00 89.00 181 GLY A CA 1
ATOM 1481 C C . GLY A 1 181 ? 10.115 12.457 6.188 1.00 89.00 181 GLY A C 1
ATOM 1482 O O . GLY A 1 181 ? 10.418 12.456 7.378 1.00 89.00 181 GLY A O 1
ATOM 1483 N N . ASN A 1 182 ? 8.879 12.781 5.801 1.00 88.50 182 ASN A N 1
ATOM 1484 C CA . ASN A 1 182 ? 7.812 13.122 6.736 1.00 88.50 182 ASN A CA 1
ATOM 1485 C C . ASN A 1 182 ? 6.455 12.625 6.226 1.00 88.50 182 ASN A C 1
ATOM 1487 O O . ASN A 1 182 ? 5.887 13.210 5.314 1.00 88.50 182 ASN A O 1
ATOM 1491 N N . TYR A 1 183 ? 5.872 11.611 6.875 1.00 85.00 183 TYR A N 1
ATOM 1492 C CA . TYR A 1 183 ? 4.579 11.024 6.479 1.00 85.00 183 TYR A CA 1
ATOM 1493 C C . TYR A 1 183 ? 3.406 12.019 6.396 1.00 85.00 183 TYR A C 1
ATOM 1495 O O . TYR A 1 183 ? 2.386 11.704 5.783 1.00 85.00 183 TYR A O 1
ATOM 1503 N N . LYS A 1 184 ? 3.521 13.212 7.000 1.00 84.62 184 LYS A N 1
ATOM 1504 C CA . LYS A 1 184 ? 2.525 14.289 6.866 1.00 84.62 184 LYS A CA 1
ATOM 1505 C C . LYS A 1 184 ? 2.574 14.973 5.494 1.00 84.62 184 LYS A C 1
ATOM 1507 O O . LYS A 1 184 ? 1.577 15.554 5.077 1.00 84.62 184 LYS A O 1
ATOM 1512 N N . LYS A 1 185 ? 3.709 14.903 4.795 1.00 85.75 185 LYS A N 1
ATOM 1513 C CA . LYS A 1 185 ? 3.869 15.333 3.405 1.00 85.75 185 LYS A CA 1
ATOM 1514 C C . LYS A 1 185 ? 3.562 14.145 2.492 1.00 85.75 185 LYS A C 1
ATOM 1516 O O . LYS A 1 185 ? 4.022 13.033 2.730 1.00 85.75 185 LYS A O 1
ATOM 1521 N N . SER A 1 186 ? 2.750 14.359 1.465 1.00 85.38 186 SER A N 1
ATOM 1522 C CA . SER A 1 186 ? 2.499 13.367 0.412 1.00 85.38 186 SER A CA 1
ATOM 1523 C C . SER A 1 186 ? 1.976 14.075 -0.831 1.00 85.38 186 SER A C 1
ATOM 1525 O O . SER A 1 186 ? 1.266 15.074 -0.701 1.00 85.38 186 SER A O 1
ATOM 1527 N N . SER A 1 187 ? 2.303 13.554 -2.011 1.00 88.56 187 SER A N 1
ATOM 1528 C CA . SER A 1 187 ? 1.677 13.955 -3.270 1.00 88.56 187 SER A CA 1
ATOM 1529 C C . SER A 1 187 ? 0.851 12.786 -3.799 1.00 88.56 187 SER A C 1
ATOM 1531 O O . SER A 1 187 ? 1.287 11.639 -3.751 1.00 88.56 187 SER A O 1
ATOM 1533 N N . ALA A 1 188 ? -0.383 13.053 -4.221 1.00 92.38 188 ALA A N 1
ATOM 1534 C CA . ALA A 1 188 ? -1.287 12.008 -4.678 1.00 92.38 188 ALA A CA 1
ATOM 1535 C C . ALA A 1 188 ? -0.795 11.431 -6.013 1.00 92.38 188 ALA A C 1
ATOM 1537 O O . ALA A 1 188 ? -0.597 12.171 -6.973 1.00 92.38 188 ALA A O 1
ATOM 1538 N N . GLY A 1 189 ? -0.578 10.116 -6.057 1.00 92.19 189 GLY A N 1
ATOM 1539 C CA . GLY A 1 189 ? -0.207 9.388 -7.271 1.00 92.19 189 GLY A CA 1
ATOM 1540 C C . GLY A 1 189 ? 1.244 9.560 -7.728 1.00 92.19 189 GLY A C 1
ATOM 1541 O O . GLY A 1 189 ? 1.635 8.929 -8.705 1.00 92.19 189 GLY A O 1
ATOM 1542 N N . LYS A 1 190 ? 2.062 10.361 -7.032 1.00 92.44 190 LYS A N 1
ATOM 1543 C CA . LYS A 1 190 ? 3.456 10.618 -7.419 1.00 92.44 190 LYS A CA 1
ATOM 1544 C C . LYS A 1 190 ? 4.392 10.798 -6.220 1.00 92.44 190 LYS A C 1
ATOM 1546 O O . LYS A 1 190 ? 3.956 11.296 -5.180 1.00 92.44 190 LYS A O 1
ATOM 1551 N N . PRO A 1 191 ? 5.681 10.446 -6.346 1.00 89.56 191 PRO A N 1
ATOM 1552 C CA . PRO A 1 191 ? 6.661 10.779 -5.323 1.00 89.56 191 PRO A CA 1
ATOM 1553 C C . PRO A 1 191 ? 6.954 12.293 -5.295 1.00 89.56 191 PRO A C 1
ATOM 1555 O O . PRO A 1 191 ? 6.768 12.994 -6.288 1.00 89.56 191 PRO A O 1
ATOM 1558 N N . ILE A 1 192 ? 7.395 12.802 -4.141 1.00 86.19 192 ILE A N 1
ATOM 1559 C CA . ILE A 1 192 ? 7.802 14.206 -3.933 1.00 86.19 192 ILE A CA 1
ATOM 1560 C C . ILE A 1 192 ? 9.221 14.426 -4.455 1.00 86.19 192 ILE A C 1
ATOM 1562 O O . ILE A 1 192 ? 9.502 15.429 -5.102 1.00 86.19 192 ILE A O 1
ATOM 1566 N N . VAL A 1 193 ? 10.107 13.480 -4.154 1.00 82.31 193 VAL A N 1
ATOM 1567 C CA . VAL A 1 193 ? 11.482 13.432 -4.645 1.00 82.31 193 VAL A CA 1
ATOM 1568 C C . VAL A 1 193 ? 11.680 12.060 -5.252 1.00 82.31 193 VAL A C 1
ATOM 1570 O O . VAL A 1 193 ? 11.243 11.054 -4.687 1.00 82.31 193 VAL A O 1
ATOM 1573 N N . LEU A 1 194 ? 12.336 11.998 -6.403 1.00 76.44 194 LEU A N 1
ATOM 1574 C CA . LEU A 1 194 ? 12.692 10.710 -6.948 1.00 76.44 194 LEU A CA 1
ATOM 1575 C C . LEU A 1 194 ? 13.850 10.123 -6.149 1.00 76.44 194 LEU A C 1
ATOM 1577 O O . LEU A 1 194 ? 14.953 10.659 -6.142 1.00 76.44 194 LEU A O 1
ATOM 1581 N N . ILE A 1 195 ? 13.576 9.011 -5.480 1.00 71.31 195 ILE A N 1
ATOM 1582 C CA . ILE A 1 195 ? 14.602 8.174 -4.875 1.00 71.31 195 ILE A CA 1
ATOM 1583 C C . ILE A 1 195 ? 14.456 6.814 -5.515 1.00 71.31 195 ILE A C 1
ATOM 1585 O O . ILE A 1 195 ? 13.490 6.087 -5.276 1.00 71.31 195 ILE A O 1
ATOM 1589 N N . ILE A 1 196 ? 15.410 6.547 -6.388 1.00 65.50 196 ILE A N 1
ATOM 1590 C CA . ILE A 1 196 ? 15.597 5.281 -7.056 1.00 65.50 196 ILE A CA 1
ATOM 1591 C C . ILE A 1 196 ? 16.779 4.650 -6.348 1.00 65.50 196 ILE A C 1
ATOM 1593 O O . ILE A 1 196 ? 17.913 5.076 -6.531 1.00 65.50 196 ILE A O 1
ATOM 1597 N N . ASP A 1 197 ? 16.505 3.678 -5.482 1.00 61.56 197 ASP A N 1
ATOM 1598 C CA . ASP A 1 197 ? 17.601 2.904 -4.904 1.00 61.56 197 ASP A CA 1
ATOM 1599 C C . ASP A 1 197 ? 18.109 1.850 -5.916 1.00 61.56 197 ASP A C 1
ATOM 1601 O O . ASP A 1 197 ? 19.162 1.255 -5.664 1.00 61.56 197 ASP A O 1
ATOM 1605 N N . PHE A 1 198 ? 17.397 1.661 -7.046 1.00 56.44 198 PHE A N 1
ATOM 1606 C CA . PHE A 1 198 ? 17.654 0.671 -8.100 1.00 56.44 198 PHE A CA 1
ATOM 1607 C C . PHE A 1 198 ? 18.730 1.026 -9.120 1.00 56.44 198 PHE A C 1
ATOM 1609 O O . PHE A 1 198 ? 18.561 2.039 -9.824 1.00 56.44 198 PHE A O 1
#

Radius of gyration: 27.72 Å; chains: 1; bounding box: 117×43×49 Å

pLDDT: mean 84.62, std 21.16, range [31.62, 98.56]

Foldseek 3Di:
DDDDDDDDDDDDDDDDDDDDDPDDDDPPDDPVVLVVVQVLQLVQLCVLCPPPDPAWPADPADADDPVLLVVLVVCVVVVNDDPVSVVNNVVNVVLVVLLVLLQVVLLVVQLVCLVVVHDGSDPDDPVQNVCSVVVHFGDDPNFTFGWDALADCRRVVVCSNHNSRTHTGGPCQCCCFQVVVHVVDGDRSGTPHGDDPD

Sequence (198 aa):
MNHGNSGLAHGTSGSPQLMLENSDATFVASSNESRLALEHIVNTISERAKGLDLREHPSVHRQLSKTKMKALAKKVETRQATKKEYKEYQWNVRFRERRKKGVKRFWRQERERLLRGERGTRNWTKEQRAAIIRGETPKFKGLYVIGHHSYSAVKYPHLADKGEIIYPATSREHFRGWHGGNYKKSSAGKPIVLIIDF

Secondary structure (DSSP, 8-state):
------------------------------HHHHHHHHHHHHHHHHHHTTTS--S----SSPPPPHHHHHHHHHHHHTT---HHHHHHHHHHHHHHHHHHHHHHHHHHHHHHHHHTTPPPSS---HHHHHHHHHTPPPEETTEE-EEEESS-TTT-GGGTT-STTEEEE-HHIIIIIITTT-TT--BTTB-SS-----